Protein AF-A0A662RHK8-F1 (afdb_monomer)

Structure (mmCIF, N/CA/C/O backbone):
data_AF-A0A662RHK8-F1
#
_entry.id   AF-A0A662RHK8-F1
#
loop_
_atom_site.group_PDB
_atom_site.id
_atom_site.type_symbol
_atom_site.label_atom_id
_atom_site.label_alt_id
_atom_site.label_comp_id
_atom_site.label_asym_id
_atom_site.label_entity_id
_atom_site.label_seq_id
_atom_site.pdbx_PDB_ins_code
_atom_site.Cartn_x
_atom_site.Cartn_y
_atom_site.Cartn_z
_atom_site.occupancy
_atom_site.B_iso_or_equiv
_atom_site.auth_seq_id
_atom_site.auth_comp_id
_atom_site.auth_asym_id
_atom_site.auth_atom_id
_atom_site.pdbx_PDB_model_num
ATOM 1 N N . MET A 1 1 ? -9.545 -12.215 23.815 1.00 78.50 1 MET A N 1
ATOM 2 C CA . MET A 1 1 ? -8.424 -11.566 23.097 1.00 78.50 1 MET A CA 1
ATOM 3 C C . MET A 1 1 ? -8.719 -10.083 22.925 1.00 78.50 1 MET A C 1
ATOM 5 O O . MET A 1 1 ? -9.769 -9.765 22.372 1.00 78.50 1 MET A O 1
ATOM 9 N N . ASN A 1 2 ? -7.847 -9.211 23.443 1.00 92.06 2 ASN A N 1
ATOM 10 C CA . ASN A 1 2 ? -7.983 -7.751 23.343 1.00 92.06 2 ASN A CA 1
ATOM 11 C C . ASN A 1 2 ? -7.855 -7.288 21.871 1.00 92.06 2 ASN A C 1
ATOM 13 O O . ASN A 1 2 ? -7.220 -7.965 21.057 1.00 92.06 2 ASN A O 1
ATOM 17 N N . LYS A 1 3 ? -8.465 -6.147 21.536 1.00 91.44 3 LYS A N 1
ATOM 18 C CA . LYS A 1 3 ? -8.463 -5.506 20.215 1.00 91.44 3 LYS A CA 1
ATOM 19 C C . LYS A 1 3 ? -7.047 -5.264 19.684 1.00 91.44 3 LYS A C 1
ATOM 21 O O . LYS A 1 3 ? -6.800 -5.529 18.511 1.00 91.44 3 LYS A O 1
ATOM 26 N N . ALA A 1 4 ? -6.112 -4.882 20.555 1.00 94.31 4 ALA A N 1
ATOM 27 C CA . ALA A 1 4 ? -4.702 -4.718 20.198 1.00 94.31 4 ALA A CA 1
ATOM 28 C C . ALA A 1 4 ? -4.083 -6.023 19.663 1.00 94.31 4 ALA A C 1
ATOM 30 O O . ALA A 1 4 ? -3.523 -6.044 18.573 1.00 94.31 4 ALA A O 1
ATOM 31 N N . ILE A 1 5 ? -4.269 -7.143 20.372 1.00 95.31 5 ILE A N 1
ATOM 32 C CA . ILE A 1 5 ? -3.728 -8.452 19.966 1.00 95.31 5 ILE A CA 1
ATOM 33 C C . ILE A 1 5 ? -4.360 -8.919 18.649 1.00 95.31 5 ILE A C 1
ATOM 35 O O . ILE A 1 5 ? -3.655 -9.376 17.756 1.00 95.31 5 ILE A O 1
ATOM 39 N N . ARG A 1 6 ? -5.682 -8.759 18.492 1.00 95.69 6 ARG A N 1
ATOM 40 C CA . ARG A 1 6 ? -6.375 -9.049 17.221 1.00 95.69 6 ARG A CA 1
ATOM 41 C C . ARG A 1 6 ? -5.810 -8.234 16.062 1.00 95.69 6 ARG A C 1
ATOM 43 O O . ARG A 1 6 ? -5.672 -8.768 14.971 1.00 95.69 6 ARG A O 1
ATOM 50 N N . SER A 1 7 ? -5.475 -6.972 16.311 1.00 95.75 7 SER A N 1
ATOM 51 C CA . SER A 1 7 ? -4.925 -6.070 15.300 1.00 95.75 7 SER A CA 1
ATOM 52 C C . SER A 1 7 ? -3.503 -6.453 14.902 1.00 95.75 7 SER A C 1
ATOM 54 O O . SER A 1 7 ? -3.203 -6.504 13.715 1.00 95.75 7 SER A O 1
ATOM 56 N N . ILE A 1 8 ? -2.659 -6.822 15.870 1.00 96.00 8 ILE A N 1
ATOM 57 C CA . ILE A 1 8 ? -1.314 -7.349 15.600 1.00 96.00 8 ILE A CA 1
ATOM 58 C C . ILE A 1 8 ? -1.405 -8.636 14.774 1.00 96.00 8 ILE A C 1
ATOM 60 O O . ILE A 1 8 ? -0.742 -8.749 13.750 1.00 96.00 8 ILE A O 1
ATOM 64 N N . ILE A 1 9 ? -2.278 -9.573 15.157 1.00 96.06 9 ILE A N 1
ATOM 65 C CA . ILE A 1 9 ? -2.498 -10.811 14.393 1.00 96.06 9 ILE A CA 1
ATOM 66 C C . ILE A 1 9 ? -3.014 -10.500 12.981 1.00 96.06 9 ILE A C 1
ATOM 68 O O . ILE A 1 9 ? -2.553 -11.108 12.021 1.00 96.06 9 ILE A O 1
ATOM 72 N N . GLY A 1 10 ? -3.928 -9.535 12.835 1.00 94.75 10 GLY A N 1
ATOM 73 C CA . GLY A 1 10 ? -4.437 -9.102 11.533 1.00 94.75 10 GLY A CA 1
ATOM 74 C C . GLY A 1 10 ? -3.324 -8.609 10.607 1.00 94.75 10 GLY A C 1
ATOM 75 O O . GLY A 1 10 ? -3.240 -9.058 9.465 1.00 94.75 10 GLY A O 1
ATOM 76 N N . ILE A 1 11 ? -2.427 -7.761 11.119 1.00 95.69 11 ILE A N 1
ATOM 77 C CA . ILE A 1 11 ? -1.240 -7.287 10.391 1.00 95.69 11 ILE A CA 1
ATOM 78 C C . ILE A 1 11 ? -0.322 -8.462 10.029 1.00 95.69 11 ILE A C 1
ATOM 80 O O . ILE A 1 11 ? 0.105 -8.580 8.879 1.00 95.69 11 ILE A O 1
ATOM 84 N N . SER A 1 12 ? -0.053 -9.359 10.980 1.00 94.75 12 SER A N 1
ATOM 85 C CA . SER A 1 12 ? 0.830 -10.512 10.776 1.00 94.75 12 SER A CA 1
ATOM 86 C C . SER A 1 12 ? 0.303 -11.542 9.779 1.00 94.75 12 SER A C 1
ATOM 88 O O . SER A 1 12 ? 1.103 -12.308 9.257 1.00 94.75 12 SER A O 1
ATOM 90 N N . ILE A 1 13 ? -1.006 -11.583 9.513 1.00 93.81 13 ILE A N 1
ATOM 91 C CA . ILE A 1 13 ? -1.604 -12.513 8.544 1.00 93.81 13 ILE A CA 1
ATOM 92 C C . ILE A 1 13 ? -1.781 -11.853 7.172 1.00 93.81 13 ILE A C 1
ATOM 94 O O . ILE A 1 13 ? -1.421 -12.456 6.167 1.00 93.81 13 ILE A O 1
ATOM 98 N N . ALA A 1 14 ? -2.337 -10.639 7.107 1.00 91.12 14 ALA A N 1
ATOM 99 C CA . ALA A 1 14 ? -2.695 -10.024 5.824 1.00 91.12 14 ALA A CA 1
ATOM 100 C C . ALA A 1 14 ? -1.617 -9.119 5.224 1.00 91.12 14 ALA A C 1
ATOM 102 O O . ALA A 1 14 ? -1.566 -8.983 4.007 1.00 91.12 14 ALA A O 1
ATOM 103 N N . ILE A 1 15 ? -0.783 -8.482 6.049 1.00 92.00 15 ILE A N 1
ATOM 104 C CA . ILE A 1 15 ? 0.110 -7.410 5.589 1.00 92.00 15 ILE A CA 1
ATOM 105 C C . ILE A 1 15 ? 1.562 -7.880 5.547 1.00 92.00 15 ILE A C 1
ATOM 107 O O . ILE A 1 15 ? 2.236 -7.719 4.533 1.00 92.00 15 ILE A O 1
ATOM 111 N N . LEU A 1 16 ? 2.071 -8.464 6.634 1.00 91.44 16 LEU A N 1
ATOM 112 C CA . LEU A 1 16 ? 3.482 -8.860 6.690 1.00 91.44 16 LEU A CA 1
ATOM 113 C C . LEU A 1 16 ? 3.844 -9.975 5.701 1.00 91.44 16 LEU A C 1
ATOM 115 O O . LEU A 1 16 ? 4.834 -9.795 4.995 1.00 91.44 16 LEU A O 1
ATOM 119 N N . PRO A 1 17 ? 3.090 -11.088 5.589 1.00 90.25 17 PRO A N 1
ATOM 120 C CA . PRO A 1 17 ? 3.508 -12.207 4.753 1.00 90.25 17 PRO A CA 1
ATOM 121 C C . PRO A 1 17 ? 3.622 -11.807 3.291 1.00 90.25 17 PRO A C 1
ATOM 123 O O . PRO A 1 17 ? 4.633 -12.108 2.668 1.00 90.25 17 PRO A O 1
ATOM 126 N N . ILE A 1 18 ? 2.643 -11.060 2.767 1.00 86.56 18 ILE A N 1
ATOM 127 C CA . ILE A 1 18 ? 2.712 -10.603 1.383 1.00 86.56 18 ILE A CA 1
ATOM 128 C C . ILE A 1 18 ? 3.904 -9.685 1.167 1.00 86.56 18 ILE A C 1
ATOM 130 O O . ILE A 1 18 ? 4.698 -9.938 0.274 1.00 86.56 18 ILE A O 1
ATOM 134 N N . ASN A 1 19 ? 4.075 -8.659 1.997 1.00 88.12 19 ASN A N 1
ATOM 135 C CA . ASN A 1 19 ? 5.143 -7.687 1.801 1.00 88.12 19 ASN A CA 1
ATOM 136 C C . ASN A 1 19 ? 6.520 -8.354 1.890 1.00 88.12 19 ASN A C 1
ATOM 138 O O . ASN A 1 19 ? 7.396 -8.063 1.080 1.00 88.12 19 ASN A O 1
ATOM 142 N N . ILE A 1 20 ? 6.690 -9.308 2.811 1.00 90.12 20 ILE A N 1
ATOM 143 C CA . ILE A 1 20 ? 7.909 -10.114 2.922 1.00 90.12 20 ILE A CA 1
ATOM 144 C C . ILE A 1 20 ? 8.104 -10.981 1.676 1.00 90.12 20 ILE A C 1
ATOM 146 O O . ILE A 1 20 ? 9.204 -10.991 1.134 1.00 90.12 20 ILE A O 1
ATOM 150 N N . ILE A 1 21 ? 7.064 -11.674 1.199 1.00 87.50 21 ILE A N 1
ATOM 151 C CA . ILE A 1 21 ? 7.137 -12.507 -0.010 1.00 87.50 21 ILE A CA 1
ATOM 152 C C . ILE A 1 21 ? 7.466 -11.652 -1.234 1.00 87.50 21 ILE A C 1
ATOM 154 O O . ILE A 1 21 ? 8.325 -12.047 -2.011 1.00 87.50 21 ILE A O 1
ATOM 158 N N . MET A 1 22 ? 6.851 -10.478 -1.398 1.00 82.88 22 MET A N 1
ATOM 159 C CA . MET A 1 22 ? 7.117 -9.581 -2.527 1.00 82.88 22 MET A CA 1
ATOM 160 C C . MET A 1 22 ? 8.557 -9.063 -2.509 1.00 82.88 22 MET A C 1
ATOM 162 O O . MET A 1 22 ? 9.242 -9.106 -3.531 1.00 82.88 22 MET A O 1
ATOM 166 N N . ILE A 1 23 ? 9.042 -8.630 -1.340 1.00 86.50 23 ILE A N 1
ATOM 167 C CA . ILE A 1 23 ? 10.431 -8.188 -1.171 1.00 86.50 23 ILE A CA 1
ATOM 168 C C . ILE A 1 23 ? 11.393 -9.347 -1.445 1.00 86.50 23 ILE A C 1
ATOM 170 O O . ILE A 1 23 ? 12.352 -9.186 -2.196 1.00 86.50 23 ILE A O 1
ATOM 174 N N . TRP A 1 24 ? 11.134 -10.522 -0.870 1.00 88.81 24 TRP A N 1
ATOM 175 C CA . TRP A 1 24 ? 11.958 -11.712 -1.066 1.00 88.81 24 TRP A CA 1
ATOM 176 C C . TRP A 1 24 ? 11.994 -12.144 -2.532 1.00 88.81 24 TRP A C 1
ATOM 178 O O . TRP A 1 24 ? 13.073 -12.380 -3.073 1.00 88.81 24 TRP A O 1
ATOM 188 N N . TYR A 1 25 ? 10.835 -12.188 -3.189 1.00 84.12 25 TYR A N 1
ATOM 189 C CA . TYR A 1 25 ? 10.714 -12.540 -4.597 1.00 84.12 25 TYR A CA 1
ATOM 190 C C . TYR A 1 25 ? 11.532 -11.576 -5.461 1.00 84.12 25 TYR A C 1
ATOM 192 O O . TYR A 1 25 ? 12.376 -12.016 -6.236 1.00 84.12 25 TYR A O 1
ATOM 200 N N . ARG A 1 26 ? 11.411 -10.260 -5.235 1.00 80.00 26 ARG A N 1
ATOM 201 C CA . ARG A 1 26 ? 12.218 -9.267 -5.959 1.00 80.00 26 ARG A CA 1
ATOM 202 C C . ARG A 1 26 ? 13.720 -9.410 -5.710 1.00 80.00 26 ARG A C 1
ATOM 204 O O . ARG A 1 26 ? 14.504 -9.175 -6.621 1.00 80.00 26 ARG A O 1
ATOM 211 N N . LEU A 1 27 ? 14.128 -9.738 -4.487 1.00 85.38 27 LEU A N 1
ATOM 212 C CA . LEU A 1 27 ? 15.544 -9.864 -4.126 1.00 85.38 27 LEU A CA 1
ATOM 213 C C . LEU A 1 27 ? 16.192 -11.161 -4.627 1.00 85.38 27 LEU A C 1
ATOM 215 O O . LEU A 1 27 ? 17.417 -11.234 -4.685 1.00 85.38 27 LEU A O 1
ATOM 219 N N . THR A 1 28 ? 15.397 -12.182 -4.946 1.00 86.38 28 THR A N 1
ATOM 220 C CA . THR A 1 28 ? 15.892 -13.505 -5.364 1.00 86.38 28 THR A CA 1
ATOM 221 C C . THR A 1 28 ? 15.720 -13.779 -6.851 1.00 86.38 28 THR A C 1
ATOM 223 O O . THR A 1 28 ? 16.384 -14.670 -7.381 1.00 86.38 28 THR A O 1
ATOM 226 N N . GLN A 1 29 ? 14.868 -13.019 -7.537 1.00 79.31 29 GLN A N 1
ATOM 227 C CA . GLN A 1 29 ? 14.664 -13.159 -8.969 1.00 79.31 29 GLN A CA 1
ATOM 228 C C . GLN A 1 29 ? 15.888 -12.667 -9.754 1.00 79.31 29 GLN A C 1
ATOM 230 O O . GLN A 1 29 ? 16.405 -11.575 -9.526 1.00 79.31 29 GLN A O 1
ATOM 235 N N . THR A 1 30 ? 16.343 -13.488 -10.700 1.00 74.62 30 THR A N 1
ATOM 236 C CA . THR A 1 30 ? 17.486 -13.191 -11.580 1.00 74.62 30 THR A CA 1
ATOM 237 C C . THR A 1 30 ? 17.070 -12.690 -12.962 1.00 74.62 30 THR A C 1
ATOM 239 O O . THR A 1 30 ? 17.905 -12.178 -13.703 1.00 74.62 30 THR A O 1
ATOM 242 N N . GLU A 1 31 ? 15.795 -12.851 -13.319 1.00 79.25 31 GLU A N 1
ATOM 243 C CA . GLU A 1 31 ? 15.216 -12.442 -14.600 1.00 79.25 31 GLU A CA 1
ATOM 244 C C . GLU A 1 31 ? 14.331 -11.204 -14.436 1.00 79.25 31 GLU A C 1
ATOM 246 O O . GLU A 1 31 ? 13.729 -10.990 -13.387 1.00 79.25 31 GLU A O 1
ATOM 251 N N . ASN A 1 32 ? 14.236 -10.398 -15.491 1.00 80.38 32 ASN A N 1
ATOM 252 C CA . ASN A 1 32 ? 13.334 -9.251 -15.524 1.00 80.38 32 ASN A CA 1
ATOM 253 C C . ASN A 1 32 ? 11.887 -9.721 -15.714 1.00 80.38 32 ASN A C 1
ATOM 255 O O . ASN A 1 32 ? 11.631 -10.621 -16.515 1.00 80.38 32 ASN A O 1
ATOM 259 N N . PHE A 1 33 ? 10.938 -9.071 -15.044 1.00 82.38 33 PHE A N 1
ATOM 260 C CA . PHE A 1 33 ? 9.514 -9.318 -15.265 1.00 82.38 33 PHE A CA 1
ATOM 261 C C . PHE A 1 33 ? 9.095 -8.985 -16.698 1.00 82.38 33 PHE A C 1
ATOM 263 O O . PHE A 1 33 ? 9.383 -7.898 -17.212 1.00 82.38 33 PHE A O 1
ATOM 270 N N . SER A 1 34 ? 8.350 -9.897 -17.321 1.00 87.56 34 SER A N 1
ATOM 271 C CA . SER A 1 34 ? 7.620 -9.596 -18.547 1.00 87.56 34 SER A CA 1
ATOM 272 C C . SER A 1 34 ? 6.346 -8.800 -18.249 1.00 87.56 34 SER A C 1
ATOM 274 O O . SER A 1 34 ? 5.836 -8.769 -17.128 1.00 87.56 34 SER A O 1
ATOM 276 N N . THR A 1 35 ? 5.770 -8.208 -19.290 1.00 85.50 35 THR A N 1
ATOM 277 C CA . THR A 1 35 ? 4.466 -7.536 -19.239 1.00 85.50 35 THR A CA 1
ATOM 278 C C . THR A 1 35 ? 3.358 -8.441 -18.699 1.00 85.50 35 THR A C 1
ATOM 280 O O . THR A 1 35 ? 2.536 -8.014 -17.886 1.00 85.50 35 THR A O 1
ATOM 283 N N . THR A 1 36 ? 3.347 -9.711 -19.113 1.00 85.94 36 THR A N 1
ATOM 284 C CA . THR A 1 36 ? 2.388 -10.704 -18.616 1.00 85.94 36 THR A CA 1
ATOM 285 C C . THR A 1 36 ? 2.602 -10.966 -17.133 1.00 85.94 36 THR A C 1
ATOM 287 O O . THR A 1 36 ? 1.626 -10.994 -16.384 1.00 85.94 36 THR A O 1
ATOM 290 N N . ASP A 1 37 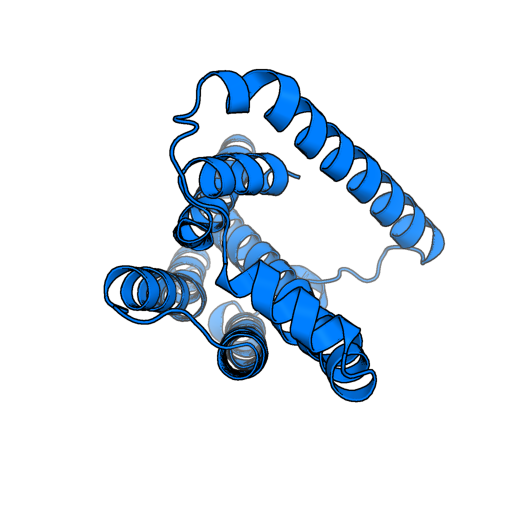? 3.857 -11.088 -16.694 1.00 85.06 37 ASP A N 1
ATOM 291 C CA . ASP A 1 37 ? 4.160 -11.290 -15.279 1.00 85.06 37 ASP A CA 1
ATOM 292 C C . ASP A 1 37 ? 3.685 -10.100 -14.457 1.00 85.06 37 ASP A C 1
ATOM 294 O O . ASP A 1 37 ? 3.023 -10.302 -13.449 1.00 85.06 37 ASP A O 1
ATOM 298 N N . MET A 1 38 ? 3.912 -8.863 -14.912 1.00 84.06 38 MET A N 1
ATOM 299 C CA . MET A 1 38 ? 3.429 -7.672 -14.209 1.00 84.06 38 MET A CA 1
ATOM 300 C C . MET A 1 38 ? 1.897 -7.638 -14.101 1.00 84.06 38 MET A C 1
ATOM 302 O O . MET A 1 38 ? 1.368 -7.299 -13.044 1.00 84.06 38 MET A O 1
ATOM 306 N N . ILE A 1 39 ? 1.168 -8.028 -15.152 1.00 86.81 39 ILE A N 1
ATOM 307 C CA . ILE A 1 39 ? -0.304 -8.100 -15.129 1.00 86.81 39 ILE A CA 1
ATOM 308 C C . ILE A 1 39 ? -0.784 -9.156 -14.139 1.00 86.81 39 ILE A C 1
ATOM 310 O O . ILE A 1 39 ? -1.609 -8.868 -13.268 1.00 86.81 39 ILE A O 1
ATOM 314 N N . VAL A 1 40 ? -0.290 -10.383 -14.297 1.00 84.62 40 VAL A N 1
ATOM 315 C CA . VAL A 1 40 ? -0.730 -11.546 -13.524 1.00 84.62 40 VAL A CA 1
ATOM 316 C C . VAL A 1 40 ? -0.350 -11.363 -12.064 1.00 84.62 40 VAL A C 1
ATOM 318 O O . VAL A 1 40 ? -1.193 -11.537 -11.191 1.00 84.62 40 VAL A O 1
ATOM 321 N N . TYR A 1 41 ? 0.882 -10.939 -11.800 1.00 82.38 41 TYR A N 1
ATOM 322 C CA . TYR A 1 41 ? 1.378 -10.697 -10.457 1.00 82.38 41 TYR A CA 1
ATOM 323 C C . TYR A 1 41 ? 0.523 -9.664 -9.722 1.00 82.38 41 TYR A C 1
ATOM 325 O O . TYR A 1 41 ? 0.036 -9.946 -8.632 1.00 82.38 41 TYR A O 1
ATOM 333 N N . LEU A 1 42 ? 0.268 -8.500 -10.326 1.00 84.81 42 LEU A N 1
ATOM 334 C CA . LEU A 1 42 ? -0.500 -7.436 -9.675 1.00 84.81 42 LEU A CA 1
ATOM 335 C C . LEU A 1 42 ? -1.975 -7.810 -9.484 1.00 84.81 42 LEU A C 1
ATOM 337 O O . LEU A 1 42 ? -2.552 -7.513 -8.441 1.00 84.81 42 LEU A O 1
ATOM 341 N N . LEU A 1 43 ? -2.598 -8.480 -10.457 1.00 84.94 43 LEU A N 1
ATOM 342 C CA . LEU A 1 43 ? -3.995 -8.904 -10.328 1.00 84.94 43 LEU A CA 1
ATOM 343 C C . LEU A 1 43 ? -4.180 -10.032 -9.320 1.00 84.94 43 LEU A C 1
ATOM 345 O O . LEU A 1 43 ? -5.116 -9.969 -8.527 1.00 84.94 43 LEU A O 1
ATOM 349 N N . ILE A 1 44 ? -3.324 -11.051 -9.364 1.00 83.00 44 ILE A N 1
ATOM 350 C CA . ILE A 1 44 ? -3.435 -12.218 -8.490 1.00 83.00 44 ILE A CA 1
ATOM 351 C C . ILE A 1 44 ? -2.969 -11.836 -7.092 1.00 83.00 44 ILE A C 1
ATOM 353 O O . ILE A 1 44 ? -3.777 -11.841 -6.174 1.00 83.00 44 ILE A O 1
ATOM 357 N N . PHE A 1 45 ? -1.717 -11.409 -6.912 1.00 80.38 45 PHE A N 1
ATOM 358 C CA . PHE A 1 45 ? -1.228 -11.100 -5.568 1.00 80.38 45 PHE A CA 1
ATOM 359 C C . PHE A 1 45 ? -1.933 -9.885 -4.967 1.00 80.38 45 PHE A C 1
ATOM 361 O O . PHE A 1 45 ? -2.383 -9.957 -3.827 1.00 80.38 45 PHE A O 1
ATOM 368 N N . GLY A 1 46 ? -2.092 -8.791 -5.717 1.00 79.50 46 GLY A N 1
ATOM 369 C CA . GLY A 1 46 ? -2.807 -7.616 -5.214 1.00 79.50 46 GLY A CA 1
ATOM 370 C C . GLY A 1 46 ? -4.296 -7.900 -4.986 1.00 79.50 46 GLY A C 1
ATOM 371 O O . GLY A 1 46 ? -4.840 -7.633 -3.913 1.00 79.50 46 GLY A O 1
ATOM 372 N N . GLY A 1 47 ? -4.967 -8.502 -5.970 1.00 83.56 47 GLY A N 1
ATOM 373 C CA . GLY A 1 47 ? -6.406 -8.760 -5.909 1.00 83.56 47 GLY A CA 1
ATOM 374 C C . GLY A 1 47 ? -6.812 -9.829 -4.893 1.00 83.56 47 GLY A C 1
ATOM 375 O O . GLY A 1 47 ? -7.792 -9.635 -4.169 1.00 83.56 47 GLY A O 1
ATOM 376 N N . GLU A 1 48 ? -6.074 -10.936 -4.779 1.00 84.88 48 GLU A N 1
ATOM 377 C CA . GLU A 1 48 ? -6.429 -12.034 -3.870 1.00 84.88 48 GLU A CA 1
ATOM 378 C C . GLU A 1 48 ? -6.393 -11.608 -2.405 1.00 84.88 48 GLU A C 1
ATOM 380 O O . GLU A 1 48 ?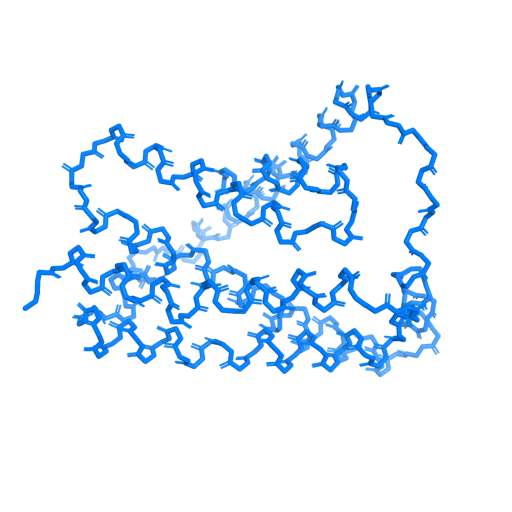 -7.199 -12.099 -1.617 1.00 84.88 48 GLU A O 1
ATOM 385 N N . ILE A 1 49 ? -5.532 -10.652 -2.041 1.00 87.56 49 ILE A N 1
ATOM 386 C CA . ILE A 1 49 ? -5.345 -10.192 -0.654 1.00 87.56 49 ILE A CA 1
ATOM 387 C C . ILE A 1 49 ? -6.487 -9.306 -0.163 1.00 87.56 49 ILE A C 1
ATOM 389 O O . ILE A 1 49 ? -6.730 -9.196 1.045 1.00 87.56 49 ILE A O 1
ATOM 393 N N . ILE A 1 50 ? -7.276 -8.751 -1.079 1.00 92.00 50 ILE A N 1
ATOM 394 C CA . ILE A 1 50 ? -8.494 -8.025 -0.728 1.00 92.00 50 ILE A CA 1
ATOM 395 C C . ILE A 1 50 ? -9.431 -8.933 0.084 1.00 92.00 50 ILE A C 1
ATOM 397 O O . ILE A 1 50 ? -9.977 -8.512 1.105 1.00 92.00 50 ILE A O 1
ATOM 401 N N . ILE A 1 51 ? -9.575 -10.202 -0.306 1.00 92.69 51 ILE A N 1
ATOM 402 C CA . ILE A 1 51 ? -10.456 -11.162 0.371 1.00 92.69 51 ILE A CA 1
ATOM 403 C C . ILE A 1 51 ? -10.040 -11.397 1.838 1.00 92.69 51 ILE A C 1
ATOM 405 O O . ILE A 1 51 ? -10.873 -11.158 2.719 1.00 92.69 51 ILE A O 1
ATOM 409 N N . PRO A 1 52 ? -8.804 -11.825 2.169 1.00 92.88 52 PRO A N 1
ATOM 410 C CA . PRO A 1 52 ? -8.384 -12.010 3.550 1.00 92.88 52 PRO A CA 1
ATOM 411 C C . PRO A 1 52 ? -8.416 -10.706 4.349 1.00 92.88 52 PRO A C 1
ATOM 413 O O . PRO A 1 52 ? -8.821 -10.759 5.507 1.00 92.88 52 PRO A O 1
ATOM 416 N N . ILE A 1 53 ? -8.105 -9.538 3.770 1.00 95.12 53 ILE A N 1
ATOM 417 C CA . ILE A 1 53 ? -8.277 -8.246 4.465 1.00 95.12 53 ILE A CA 1
ATOM 418 C C . ILE A 1 53 ? -9.736 -8.061 4.909 1.00 95.12 53 ILE A C 1
ATOM 420 O O . ILE A 1 53 ? -10.008 -7.777 6.081 1.00 95.12 53 ILE A O 1
ATOM 424 N N . LEU A 1 54 ? -10.693 -8.266 4.001 1.00 95.44 54 LEU A N 1
ATOM 425 C CA . LEU A 1 54 ? -12.118 -8.111 4.299 1.00 95.44 54 LEU A CA 1
ATOM 426 C C . LEU A 1 54 ? -12.612 -9.153 5.315 1.00 95.44 54 LEU A C 1
ATOM 428 O O . LEU A 1 54 ? -13.367 -8.811 6.235 1.00 95.44 54 LEU A O 1
ATOM 432 N N . LEU A 1 55 ? -12.169 -10.408 5.190 1.00 96.06 55 LEU A N 1
ATOM 433 C CA . LEU A 1 55 ? -12.506 -11.486 6.123 1.00 96.06 55 LEU A CA 1
ATOM 434 C C . LEU A 1 55 ? -11.928 -11.223 7.517 1.00 96.06 55 LEU A C 1
ATOM 436 O O . LEU A 1 55 ? -12.651 -11.348 8.505 1.00 96.06 55 LEU A O 1
ATOM 440 N N . LEU A 1 56 ? -10.664 -10.815 7.625 1.00 96.38 56 LEU A N 1
ATOM 441 C CA . LEU A 1 56 ? -10.032 -10.498 8.906 1.00 96.38 56 LEU A CA 1
ATOM 442 C C . LEU A 1 56 ? -10.670 -9.267 9.550 1.00 96.38 56 LEU A C 1
ATOM 444 O O . LEU A 1 56 ? -10.928 -9.281 10.754 1.00 96.38 56 LEU A O 1
ATOM 448 N N . ASN A 1 57 ? -11.013 -8.237 8.774 1.00 96.25 57 ASN A N 1
ATOM 449 C CA . ASN A 1 57 ? -11.750 -7.089 9.296 1.00 96.25 57 ASN A CA 1
ATOM 450 C C . ASN A 1 57 ? -13.088 -7.524 9.922 1.00 96.25 57 ASN A C 1
ATOM 452 O O . ASN A 1 57 ? -13.378 -7.197 11.075 1.00 96.25 57 ASN A O 1
ATOM 456 N N . LYS A 1 58 ? -13.867 -8.334 9.195 1.00 95.75 58 LYS A N 1
ATOM 457 C CA . LYS A 1 58 ? -15.185 -8.791 9.650 1.00 95.75 58 LYS A CA 1
ATOM 458 C C . LYS A 1 58 ? -15.112 -9.777 10.818 1.00 95.75 58 LYS A C 1
ATOM 460 O O . LYS A 1 58 ? -15.876 -9.646 11.770 1.00 95.75 58 LYS A O 1
ATOM 465 N N . TYR A 1 59 ? -14.236 -10.776 10.748 1.00 96.00 59 TYR A N 1
ATOM 466 C CA . TYR A 1 59 ? -14.245 -11.909 11.678 1.00 96.00 59 TYR A CA 1
ATOM 467 C C . TYR A 1 59 ? -13.212 -11.783 12.802 1.00 96.00 59 TYR A C 1
ATOM 469 O O . TYR A 1 59 ? -13.540 -12.068 13.957 1.00 96.00 59 TYR A O 1
ATOM 477 N N . LEU A 1 60 ? -11.988 -11.330 12.504 1.00 95.62 60 LEU A N 1
ATOM 478 C CA . LEU A 1 60 ? -10.932 -11.187 13.510 1.00 95.62 60 LEU A CA 1
ATOM 479 C C . LEU A 1 60 ? -11.082 -9.878 14.293 1.00 95.62 60 LEU A C 1
ATOM 481 O O . LEU A 1 60 ? -11.128 -9.910 15.525 1.00 95.62 60 LEU A O 1
ATOM 485 N N . LEU A 1 61 ? -11.190 -8.738 13.601 1.00 94.31 61 LEU A N 1
ATOM 486 C CA . LEU A 1 61 ? -11.345 -7.428 14.248 1.00 94.31 61 LEU A CA 1
ATOM 487 C C . LEU A 1 61 ? -12.769 -7.195 14.760 1.00 94.31 61 LEU A C 1
ATOM 489 O O . LEU A 1 61 ? -12.940 -6.483 15.750 1.00 94.31 61 LEU A O 1
ATOM 493 N N . LYS A 1 62 ? -13.760 -7.872 14.162 1.00 94.06 62 LYS A N 1
ATOM 494 C CA . LYS A 1 62 ? -15.198 -7.668 14.412 1.00 94.06 62 LYS A CA 1
ATOM 495 C C . LYS A 1 62 ? -15.675 -6.259 14.049 1.00 94.06 62 LYS A C 1
ATOM 497 O O . LYS A 1 62 ? -16.663 -5.783 14.603 1.00 94.06 62 LYS A O 1
ATOM 502 N N . ASP A 1 63 ? -14.976 -5.614 13.120 1.00 93.12 63 ASP A N 1
ATOM 503 C CA . ASP A 1 63 ? -15.343 -4.314 12.577 1.00 93.12 63 ASP A CA 1
ATOM 504 C C . ASP A 1 63 ? -16.182 -4.509 11.301 1.00 93.12 63 ASP A C 1
ATOM 506 O O . ASP A 1 63 ? -16.085 -5.506 10.581 1.00 93.12 63 ASP A O 1
ATOM 510 N N . THR A 1 64 ? -17.044 -3.542 11.004 1.00 92.00 64 THR A N 1
ATOM 511 C CA . THR A 1 64 ? -17.818 -3.529 9.755 1.00 92.00 64 THR A CA 1
ATOM 512 C C . THR A 1 64 ? -17.008 -2.898 8.624 1.00 92.00 64 THR A C 1
ATOM 514 O O . THR A 1 64 ? -16.037 -2.178 8.860 1.00 92.00 64 THR A O 1
ATOM 517 N N . PHE A 1 65 ? -17.431 -3.103 7.374 1.00 90.81 65 PHE A N 1
ATOM 518 C CA . PHE A 1 65 ? -16.830 -2.389 6.242 1.00 90.81 65 PHE A CA 1
ATOM 519 C C . PHE A 1 65 ? -16.919 -0.867 6.430 1.00 90.81 65 PHE A C 1
ATOM 521 O O . PHE A 1 65 ? -15.959 -0.145 6.175 1.00 90.81 65 PHE A O 1
ATOM 528 N N . LYS A 1 66 ? -18.049 -0.382 6.964 1.00 89.62 66 LYS A N 1
ATOM 529 C CA . LYS A 1 66 ? -18.276 1.053 7.145 1.00 89.62 66 LYS A CA 1
ATOM 530 C C . LYS A 1 66 ? -17.381 1.687 8.205 1.00 89.62 66 LYS A C 1
ATOM 532 O O . LYS A 1 66 ? -16.978 2.835 8.080 1.00 89.62 66 LYS A O 1
ATOM 537 N N . THR A 1 67 ? -17.064 0.946 9.260 1.00 88.19 67 THR A N 1
ATOM 538 C CA . THR A 1 67 ? -16.229 1.448 10.362 1.00 88.19 67 THR A CA 1
ATOM 539 C C . THR A 1 67 ? -14.743 1.501 10.026 1.00 88.19 67 THR A C 1
ATOM 541 O O . THR A 1 67 ? -14.002 2.200 10.719 1.00 88.19 67 THR A O 1
ATOM 544 N N . THR A 1 68 ? -14.313 0.747 9.013 1.00 90.06 68 THR A N 1
ATOM 545 C CA . THR A 1 68 ? -12.899 0.630 8.641 1.00 90.06 68 THR A CA 1
ATOM 546 C C . THR A 1 68 ? -12.593 1.337 7.330 1.00 90.06 68 THR A C 1
ATOM 548 O O . THR A 1 68 ? -11.672 2.137 7.306 1.00 90.06 68 THR A O 1
ATOM 551 N N . PHE A 1 69 ? -13.364 1.083 6.270 1.00 90.69 69 PHE A N 1
ATOM 552 C CA . PHE A 1 69 ? -12.987 1.476 4.908 1.00 90.69 69 PHE A CA 1
ATOM 553 C C . PHE A 1 69 ? -13.787 2.652 4.356 1.00 90.69 69 PHE A C 1
ATOM 555 O O . PHE A 1 69 ? -13.235 3.505 3.676 1.00 90.69 69 PHE A O 1
ATOM 562 N N . ASN A 1 70 ? -15.092 2.721 4.631 1.00 87.81 70 ASN A N 1
ATOM 563 C CA . ASN A 1 70 ? -15.912 3.829 4.143 1.00 87.81 70 ASN A CA 1
ATOM 564 C C . ASN A 1 70 ? -17.080 4.122 5.082 1.00 87.81 70 ASN A C 1
ATOM 566 O O . ASN A 1 70 ? -18.091 3.418 5.076 1.00 87.81 70 ASN A O 1
ATOM 570 N N . SER A 1 71 ? -16.974 5.214 5.839 1.00 83.69 71 SER A N 1
ATOM 571 C CA . SER A 1 71 ? -18.014 5.624 6.790 1.00 83.69 71 SER A CA 1
ATOM 572 C C . SER A 1 71 ? -19.384 5.877 6.146 1.00 83.69 71 SER A C 1
ATOM 574 O O . SER A 1 71 ? -20.400 5.802 6.841 1.00 83.69 71 SER A O 1
ATOM 576 N N . GLY A 1 72 ? -19.429 6.165 4.840 1.00 80.81 72 GLY A N 1
ATOM 577 C CA . GLY A 1 72 ? -20.646 6.471 4.089 1.00 80.81 72 GLY A CA 1
ATOM 578 C C . GLY A 1 72 ? -21.327 7.774 4.512 1.00 80.81 72 GLY A C 1
ATOM 579 O O . GLY A 1 72 ? -22.488 7.979 4.179 1.00 80.81 72 GLY A O 1
ATOM 580 N N . LYS A 1 73 ? -20.639 8.622 5.288 1.00 82.88 73 LYS A N 1
ATOM 581 C CA . LYS A 1 73 ? -21.159 9.906 5.789 1.00 82.88 73 LYS A CA 1
ATOM 582 C C . LYS A 1 73 ? -20.821 11.098 4.884 1.00 82.88 73 LYS A C 1
ATOM 584 O O . LYS A 1 73 ? -21.300 12.195 5.148 1.00 82.88 73 LYS A O 1
ATOM 589 N N . GLY A 1 74 ? -19.976 10.898 3.872 1.00 81.81 74 GLY A N 1
ATOM 590 C CA . GLY A 1 74 ? -19.584 11.926 2.905 1.00 81.81 74 GLY A CA 1
ATOM 591 C C . GLY A 1 74 ? -20.634 12.149 1.817 1.00 81.81 74 GLY A C 1
ATOM 592 O O . GLY A 1 74 ? -21.560 11.354 1.653 1.00 81.81 74 GLY A O 1
ATOM 593 N N . THR A 1 75 ? -20.483 13.236 1.061 1.00 90.81 75 THR A N 1
ATOM 594 C CA . THR A 1 75 ? -21.218 13.444 -0.192 1.00 90.81 75 THR A CA 1
ATOM 595 C C . THR A 1 75 ? -20.265 13.283 -1.369 1.00 90.81 75 THR A C 1
ATOM 597 O O . THR A 1 75 ? -19.095 13.649 -1.282 1.00 90.81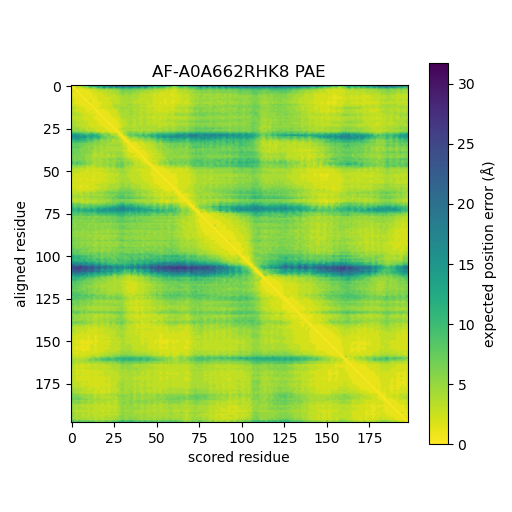 75 THR A O 1
ATOM 600 N N . TRP A 1 76 ? -20.784 12.788 -2.494 1.00 89.75 76 TRP A N 1
ATOM 601 C CA . TRP A 1 76 ? -19.978 12.471 -3.678 1.00 89.75 76 TRP A CA 1
ATOM 602 C C . TRP A 1 76 ? -19.147 13.661 -4.193 1.00 89.75 76 TRP A C 1
ATOM 604 O O . TRP A 1 76 ? -18.029 13.478 -4.660 1.00 89.75 76 TRP A O 1
ATOM 614 N N . TYR A 1 77 ? -19.666 14.889 -4.074 1.00 91.69 77 TYR A N 1
ATOM 615 C CA . TYR A 1 77 ? -18.939 16.104 -4.452 1.00 91.69 77 TYR A CA 1
ATOM 616 C C . TYR A 1 77 ? -17.699 16.332 -3.576 1.00 91.69 77 TYR A C 1
ATOM 618 O O . TYR A 1 77 ? -16.636 16.661 -4.100 1.00 91.69 77 TYR A O 1
ATOM 626 N N . TRP A 1 78 ? -17.815 16.145 -2.256 1.00 91.62 78 TRP A N 1
ATOM 627 C CA . TRP A 1 78 ? -16.675 16.296 -1.352 1.00 91.62 78 TRP A CA 1
ATOM 628 C C . TRP A 1 78 ? -15.635 15.203 -1.584 1.00 91.62 78 TRP A C 1
ATOM 630 O O . TRP A 1 78 ? -14.447 15.509 -1.568 1.00 91.62 78 TRP A O 1
ATOM 640 N N . ASP A 1 79 ? -16.064 13.974 -1.878 1.00 89.44 79 ASP A N 1
ATOM 641 C CA . ASP A 1 79 ? -15.151 12.876 -2.209 1.00 89.44 79 ASP A CA 1
ATOM 642 C C . ASP A 1 79 ? -14.339 13.194 -3.478 1.00 89.44 79 ASP A C 1
ATOM 644 O O . ASP A 1 79 ? -13.122 13.010 -3.500 1.00 89.44 79 ASP A O 1
ATOM 648 N N . ILE A 1 80 ? -14.984 13.754 -4.513 1.00 92.50 80 ILE A N 1
ATOM 649 C CA . ILE A 1 80 ? -14.296 14.209 -5.734 1.00 92.50 80 ILE A CA 1
ATOM 650 C C . ILE A 1 80 ? -13.334 15.356 -5.426 1.00 92.50 80 ILE A C 1
ATOM 652 O O . ILE A 1 80 ? -12.185 15.322 -5.867 1.00 92.50 80 ILE A O 1
ATOM 656 N N . LEU A 1 81 ? -13.778 16.371 -4.682 1.00 94.81 81 LEU A N 1
ATOM 657 C CA . LEU A 1 81 ? -12.948 17.536 -4.380 1.00 94.81 81 LEU A CA 1
ATOM 658 C C . LEU A 1 81 ? -11.713 17.149 -3.555 1.00 94.81 81 LEU A C 1
ATOM 660 O O . LEU A 1 81 ? -10.610 17.602 -3.860 1.00 94.81 81 LEU A O 1
ATOM 664 N N . ILE A 1 82 ? -11.885 16.289 -2.548 1.00 91.75 82 ILE A N 1
ATOM 665 C CA . ILE A 1 82 ? -10.784 15.749 -1.744 1.00 91.75 82 ILE A CA 1
ATOM 666 C C . ILE A 1 82 ? -9.862 14.906 -2.624 1.00 91.75 82 ILE A C 1
ATOM 668 O O . ILE A 1 82 ? -8.653 15.089 -2.555 1.00 91.75 82 ILE A O 1
ATOM 672 N N . GLY A 1 83 ? -10.401 14.053 -3.500 1.00 90.81 83 GLY A N 1
ATOM 673 C CA . GLY A 1 83 ? -9.599 13.265 -4.438 1.00 90.81 83 GLY A CA 1
ATOM 674 C C . GLY A 1 83 ? -8.734 14.133 -5.359 1.00 90.81 83 GLY A C 1
ATOM 675 O O . GLY A 1 83 ? -7.541 13.866 -5.522 1.00 90.81 83 GLY A O 1
ATOM 676 N N . ILE A 1 84 ? -9.292 15.217 -5.909 1.00 94.88 84 ILE A N 1
ATOM 677 C CA . ILE A 1 84 ? -8.539 16.192 -6.715 1.00 94.88 84 ILE A CA 1
ATOM 678 C C . ILE A 1 84 ? -7.486 16.901 -5.856 1.00 94.88 84 ILE A C 1
ATOM 680 O O . ILE A 1 84 ? -6.335 17.015 -6.273 1.00 94.88 84 ILE A O 1
ATOM 684 N N . GLY A 1 85 ? -7.851 17.344 -4.651 1.00 95.56 85 GLY A N 1
ATOM 685 C CA . GLY A 1 85 ? -6.926 17.995 -3.722 1.00 95.56 85 GLY A CA 1
ATOM 686 C C . GLY A 1 85 ? -5.740 17.101 -3.356 1.00 95.56 85 GLY A C 1
ATOM 687 O O . GLY A 1 85 ? -4.593 17.521 -3.490 1.00 95.56 85 GLY A O 1
ATOM 688 N N . LEU A 1 86 ? -6.003 15.848 -2.980 1.00 92.31 86 LEU A N 1
ATOM 689 C CA . LEU A 1 86 ? -4.982 14.837 -2.700 1.00 92.31 86 LEU A CA 1
ATOM 690 C C . LEU A 1 86 ? -4.112 14.571 -3.925 1.00 92.31 86 LEU A C 1
ATOM 692 O O . LEU A 1 86 ? -2.895 14.513 -3.799 1.00 92.31 86 LEU A O 1
ATOM 696 N N . THR A 1 87 ? -4.706 14.504 -5.118 1.00 91.88 87 THR A N 1
ATOM 697 C CA . THR A 1 87 ? -3.952 14.362 -6.370 1.00 91.88 87 THR A CA 1
ATOM 698 C C . THR A 1 87 ? -2.965 15.517 -6.544 1.00 91.88 87 THR A C 1
ATOM 700 O O . THR A 1 87 ? -1.779 15.281 -6.766 1.00 91.88 87 THR A O 1
ATOM 703 N N . VAL A 1 88 ? -3.414 16.766 -6.383 1.00 95.31 88 VAL A N 1
ATOM 704 C CA . VAL A 1 88 ? -2.546 17.953 -6.479 1.00 95.31 88 VAL A CA 1
ATOM 705 C C . VAL A 1 88 ? -1.420 17.902 -5.448 1.00 95.31 88 VAL A C 1
ATOM 707 O O . VAL A 1 88 ? -0.272 18.184 -5.792 1.00 95.31 88 VAL A O 1
ATOM 710 N N . ILE A 1 89 ? -1.720 17.510 -4.208 1.00 94.94 89 ILE A N 1
ATOM 711 C CA . ILE A 1 89 ? -0.711 17.396 -3.151 1.00 94.94 89 ILE A CA 1
ATOM 712 C C . ILE A 1 89 ? 0.299 16.288 -3.479 1.00 94.94 89 ILE A C 1
ATOM 714 O O . ILE A 1 89 ? 1.501 16.537 -3.400 1.00 94.94 89 ILE A O 1
ATOM 718 N N . CYS A 1 90 ? -0.152 15.106 -3.903 1.00 90.88 90 CYS A N 1
ATOM 719 C CA . CYS A 1 90 ? 0.720 13.997 -4.295 1.00 90.88 90 CYS A CA 1
ATOM 720 C C . CYS A 1 90 ? 1.639 14.383 -5.459 1.00 90.88 90 CYS A C 1
ATOM 722 O O . CYS A 1 90 ? 2.846 14.153 -5.388 1.00 90.88 90 CYS A O 1
ATOM 724 N N . PHE A 1 91 ? 1.112 15.044 -6.498 1.00 92.12 91 PHE A N 1
ATOM 725 C CA . PHE A 1 91 ? 1.938 15.571 -7.588 1.00 92.12 91 PHE A CA 1
ATOM 726 C C . PHE A 1 91 ? 2.916 16.645 -7.095 1.00 92.12 91 PHE A C 1
ATOM 728 O O . PHE A 1 91 ? 4.087 16.628 -7.476 1.00 92.12 91 PHE A O 1
ATOM 735 N N . GLY A 1 92 ? 2.475 17.547 -6.216 1.00 94.06 92 GLY A N 1
ATOM 736 C CA . GLY A 1 92 ? 3.336 18.548 -5.588 1.00 94.06 92 GLY A CA 1
ATOM 737 C C . GLY A 1 92 ? 4.504 17.910 -4.832 1.00 94.06 92 GLY A C 1
ATOM 738 O O . GLY A 1 92 ? 5.659 18.271 -5.065 1.00 94.06 92 GLY A O 1
ATOM 739 N N . LEU A 1 93 ? 4.225 16.908 -3.994 1.00 92.00 93 LEU A N 1
ATOM 740 C CA . LEU A 1 93 ? 5.239 16.130 -3.280 1.00 92.00 93 LEU A CA 1
ATOM 741 C C . LEU A 1 93 ? 6.176 15.384 -4.228 1.00 92.00 93 LEU A C 1
ATOM 743 O O . LEU A 1 93 ? 7.386 15.370 -3.994 1.00 92.00 93 LEU A O 1
ATOM 747 N N . PHE A 1 94 ? 5.649 14.796 -5.302 1.00 88.94 94 PHE A N 1
ATOM 748 C CA . PHE A 1 94 ? 6.454 14.119 -6.315 1.00 88.94 94 PHE A CA 1
ATOM 749 C C . PHE A 1 94 ? 7.483 15.073 -6.943 1.00 88.94 94 PHE A C 1
ATOM 751 O O . PHE A 1 94 ? 8.681 14.769 -6.974 1.00 88.94 94 PHE A O 1
ATOM 758 N N . PHE A 1 95 ? 7.051 16.260 -7.382 1.00 90.69 95 PHE A N 1
ATOM 759 C CA . PHE A 1 95 ? 7.956 17.254 -7.966 1.00 90.69 95 PHE A CA 1
ATOM 760 C C . PHE A 1 95 ? 8.935 17.833 -6.939 1.00 90.69 95 PHE A C 1
ATOM 762 O O . PHE A 1 95 ? 10.119 17.975 -7.252 1.00 90.69 95 PHE A O 1
ATOM 769 N N . LEU A 1 96 ? 8.488 18.102 -5.708 1.00 91.94 96 LEU A N 1
ATOM 770 C CA . LEU A 1 96 ? 9.354 18.576 -4.624 1.00 91.94 96 LEU A CA 1
ATOM 771 C C . LEU A 1 96 ? 10.438 17.554 -4.278 1.00 91.94 96 LEU A C 1
ATOM 773 O O . LEU A 1 96 ? 11.611 17.915 -4.195 1.00 91.94 96 LEU A O 1
ATOM 777 N N . THR A 1 97 ? 10.074 16.278 -4.139 1.00 89.12 97 THR A N 1
ATOM 778 C CA . THR A 1 97 ? 11.013 15.178 -3.860 1.00 89.12 97 THR A CA 1
ATOM 779 C C . THR A 1 97 ? 12.069 15.087 -4.957 1.00 89.12 97 THR A C 1
ATOM 781 O O . THR A 1 97 ? 13.266 14.982 -4.676 1.00 89.12 97 THR A O 1
ATOM 784 N N . ARG A 1 98 ? 11.649 15.220 -6.218 1.00 85.50 98 ARG A N 1
ATOM 785 C CA . ARG A 1 98 ? 12.557 15.208 -7.365 1.00 85.50 98 ARG A CA 1
ATOM 786 C C . ARG A 1 98 ? 13.494 16.420 -7.394 1.00 85.50 98 ARG A C 1
ATOM 788 O O . ARG A 1 98 ? 14.669 16.264 -7.712 1.00 85.50 98 ARG A O 1
ATOM 795 N N . ALA A 1 99 ? 12.995 17.608 -7.060 1.00 88.25 99 ALA A N 1
ATOM 796 C CA . ALA A 1 99 ? 13.789 18.835 -7.049 1.00 88.25 99 ALA A CA 1
ATOM 797 C C . ALA A 1 99 ? 14.777 18.901 -5.872 1.00 88.25 99 ALA A C 1
ATOM 799 O O . ALA A 1 99 ? 15.841 19.500 -5.998 1.00 88.25 99 ALA A O 1
ATOM 800 N N . THR A 1 100 ? 14.439 18.292 -4.731 1.00 90.62 100 THR A N 1
ATOM 801 C CA . THR A 1 100 ? 15.187 18.474 -3.478 1.00 90.62 100 THR A CA 1
ATOM 802 C C . THR A 1 100 ? 15.976 17.246 -3.048 1.00 90.62 100 THR A C 1
ATOM 804 O O . THR A 1 100 ? 17.151 17.390 -2.731 1.00 90.62 100 THR A O 1
ATOM 807 N N . ILE A 1 101 ? 15.374 16.055 -3.042 1.00 85.81 101 ILE A N 1
ATOM 808 C CA . ILE A 1 101 ? 15.962 14.832 -2.475 1.00 85.81 101 ILE A CA 1
ATOM 809 C C . ILE A 1 101 ? 16.733 14.059 -3.545 1.00 85.81 101 ILE A C 1
ATOM 811 O O . ILE A 1 101 ? 17.855 13.618 -3.305 1.00 85.81 101 ILE A O 1
ATOM 815 N N . TYR A 1 102 ? 16.175 13.932 -4.752 1.00 84.38 102 TYR A N 1
ATOM 816 C CA . TYR A 1 102 ? 16.768 13.086 -5.798 1.00 84.38 102 TYR A CA 1
ATOM 817 C C . TYR A 1 102 ? 18.139 13.574 -6.280 1.00 84.38 102 TYR A C 1
ATOM 819 O O . TYR A 1 102 ? 18.927 12.778 -6.784 1.00 84.38 102 TYR A O 1
ATOM 827 N N . GLN A 1 103 ? 18.466 14.857 -6.106 1.00 83.12 103 GLN A N 1
ATOM 828 C CA . GLN A 1 103 ? 19.804 15.372 -6.420 1.00 83.12 103 GLN A CA 1
ATOM 829 C C . GLN A 1 103 ? 20.911 14.762 -5.541 1.00 83.12 103 GLN A C 1
ATOM 831 O O . GLN A 1 103 ? 22.059 14.721 -5.972 1.00 83.12 103 GLN A O 1
ATOM 836 N N . TRP A 1 104 ? 20.564 14.264 -4.349 1.00 84.44 104 TRP A N 1
ATOM 837 C CA . TRP A 1 104 ? 21.489 13.637 -3.397 1.00 84.44 104 TRP A CA 1
ATOM 838 C C . TRP A 1 104 ? 21.555 12.115 -3.552 1.00 84.44 104 TRP A C 1
ATOM 840 O O . TRP A 1 104 ? 22.336 11.454 -2.870 1.00 84.44 104 TRP A O 1
ATOM 850 N N . MET A 1 105 ? 20.723 11.539 -4.421 1.00 79.81 105 MET A N 1
ATOM 851 C CA . MET A 1 105 ? 20.665 10.098 -4.627 1.00 79.81 105 MET A CA 1
ATOM 852 C C . MET A 1 105 ? 21.652 9.652 -5.712 1.00 79.81 105 MET A C 1
ATOM 854 O O . MET A 1 105 ? 21.879 10.383 -6.681 1.00 79.81 105 MET A O 1
ATOM 858 N N . PRO A 1 106 ? 22.209 8.431 -5.606 1.00 74.50 106 PRO A N 1
ATOM 859 C CA . PRO A 1 106 ? 23.056 7.872 -6.652 1.00 74.50 106 PRO A CA 1
ATOM 860 C C . PRO A 1 106 ? 22.299 7.815 -7.988 1.00 74.50 106 PRO A C 1
ATOM 862 O O . PRO A 1 106 ? 21.314 7.094 -8.118 1.00 74.50 106 PRO A O 1
ATOM 865 N N . ARG A 1 107 ? 22.772 8.551 -9.003 1.00 65.06 107 ARG A N 1
ATOM 866 C CA . ARG A 1 107 ? 22.167 8.586 -10.353 1.00 65.06 107 ARG A CA 1
ATOM 867 C C . ARG A 1 107 ? 22.458 7.345 -11.202 1.00 65.06 107 ARG A C 1
ATOM 869 O O . ARG A 1 107 ? 22.026 7.274 -12.345 1.00 65.06 107 ARG A O 1
ATOM 876 N N . ASN A 1 108 ? 23.177 6.372 -10.654 1.00 58.31 108 ASN A N 1
ATOM 877 C CA . ASN A 1 108 ? 23.717 5.241 -11.408 1.00 58.31 108 ASN A CA 1
ATOM 878 C C . ASN A 1 108 ? 22.740 4.060 -11.501 1.00 58.31 108 ASN A C 1
ATOM 880 O O . ASN A 1 108 ? 23.162 2.941 -11.780 1.00 58.31 108 ASN A O 1
ATOM 884 N N . GLN A 1 109 ? 21.451 4.275 -11.228 1.00 62.91 109 GLN A N 1
ATOM 885 C CA . GLN A 1 109 ? 20.453 3.221 -11.368 1.00 62.91 109 GLN A CA 1
ATOM 886 C C . GLN A 1 109 ? 19.981 3.179 -12.824 1.00 62.91 109 GLN A C 1
ATOM 888 O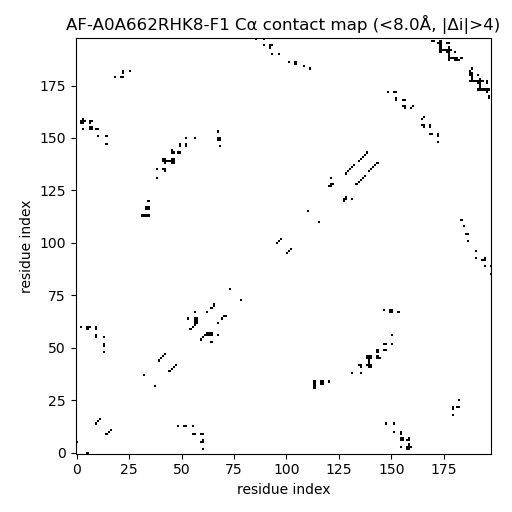 O . GLN A 1 109 ? 19.501 4.201 -13.327 1.00 62.91 109 GLN A O 1
ATOM 893 N N . PRO A 1 110 ? 20.136 2.039 -13.520 1.00 62.25 110 PRO A N 1
ATOM 894 C CA . PRO A 1 110 ? 19.593 1.897 -14.858 1.00 62.25 110 PRO A CA 1
ATOM 895 C C . PRO A 1 110 ? 18.069 2.106 -14.816 1.00 62.25 110 PRO A C 1
ATOM 897 O O . PRO A 1 110 ? 17.436 1.818 -13.794 1.00 62.25 110 PRO A O 1
ATOM 900 N N . PRO A 1 111 ? 17.467 2.622 -15.901 1.00 66.00 111 PRO A N 1
ATOM 901 C CA . PRO A 1 111 ? 16.019 2.764 -15.990 1.00 66.00 111 PRO A CA 1
ATOM 902 C C . PRO A 1 111 ? 15.328 1.431 -15.694 1.00 66.00 111 PRO A C 1
ATOM 904 O O . PRO A 1 111 ? 15.859 0.379 -16.046 1.00 66.00 111 PRO A O 1
ATOM 907 N N . ASN A 1 112 ? 14.134 1.471 -15.095 1.00 75.75 112 ASN A N 1
ATOM 908 C CA . ASN A 1 112 ? 13.324 0.269 -14.919 1.00 75.75 112 ASN A CA 1
ATOM 909 C C . ASN A 1 112 ? 12.843 -0.224 -16.296 1.00 75.75 112 ASN A C 1
ATOM 911 O O . ASN A 1 112 ? 11.810 0.215 -16.808 1.00 75.75 112 ASN A O 1
ATOM 915 N N . THR A 1 113 ? 13.638 -1.099 -16.910 1.00 82.69 113 THR A N 1
ATOM 916 C CA . THR A 1 113 ? 13.399 -1.648 -18.246 1.00 82.69 113 THR A CA 1
ATOM 917 C C . THR A 1 113 ? 12.127 -2.486 -18.296 1.00 82.69 113 THR A C 1
ATOM 919 O O . THR A 1 113 ? 11.456 -2.468 -19.318 1.00 82.69 113 THR A O 1
ATOM 922 N N . GLU A 1 114 ? 11.739 -3.138 -17.197 1.00 82.56 114 GLU A N 1
ATOM 923 C CA . GLU A 1 114 ? 10.489 -3.907 -17.083 1.00 82.56 114 GLU A CA 1
ATOM 924 C C . GLU A 1 114 ? 9.274 -3.001 -17.304 1.00 82.56 114 GLU A C 1
ATOM 926 O O . GLU A 1 114 ? 8.404 -3.286 -18.129 1.00 82.56 114 GLU A O 1
ATOM 931 N N . PHE A 1 115 ? 9.256 -1.849 -16.626 1.00 81.75 115 PHE A N 1
ATOM 932 C CA . PHE A 1 115 ? 8.184 -0.872 -16.781 1.00 81.75 115 PHE A CA 1
ATOM 933 C C . PHE A 1 115 ? 8.185 -0.249 -18.179 1.00 81.75 11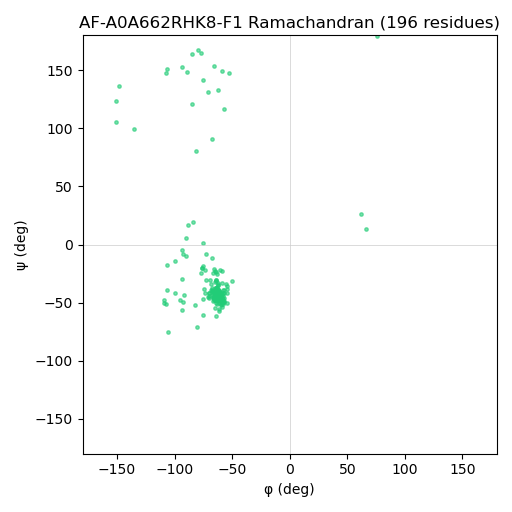5 PHE A C 1
ATOM 935 O O . PHE A 1 115 ? 7.127 -0.100 -18.784 1.00 81.75 115 PHE A O 1
ATOM 942 N N . ILE A 1 116 ? 9.361 0.093 -18.718 1.00 86.25 116 ILE A N 1
ATOM 943 C CA . ILE A 1 116 ? 9.473 0.654 -20.073 1.00 86.25 116 ILE A CA 1
ATOM 944 C C . ILE A 1 116 ? 8.946 -0.340 -21.112 1.00 86.25 116 ILE A C 1
ATOM 946 O O . ILE A 1 116 ? 8.124 0.042 -21.941 1.00 86.25 116 ILE A O 1
ATOM 950 N N . ASN A 1 117 ? 9.364 -1.605 -21.041 1.00 89.44 117 ASN A N 1
ATOM 951 C CA . ASN A 1 117 ? 8.914 -2.656 -21.953 1.00 89.44 117 ASN A CA 1
ATOM 952 C C . ASN A 1 117 ? 7.401 -2.860 -21.849 1.00 89.44 117 ASN A C 1
ATOM 954 O O . ASN A 1 117 ? 6.717 -2.891 -22.866 1.00 89.44 117 ASN A O 1
ATOM 958 N N . THR A 1 118 ? 6.867 -2.866 -20.626 1.00 87.81 118 THR A N 1
ATOM 959 C CA . THR A 1 118 ? 5.420 -2.909 -20.388 1.00 87.81 118 THR A CA 1
ATOM 960 C C . THR A 1 118 ? 4.708 -1.738 -21.061 1.00 87.81 118 THR A C 1
ATOM 962 O O . THR A 1 118 ? 3.711 -1.938 -21.748 1.00 87.81 118 THR A O 1
ATOM 965 N N . MET A 1 119 ? 5.216 -0.508 -20.928 1.00 90.25 119 MET A N 1
ATOM 966 C CA . MET A 1 119 ? 4.609 0.656 -21.587 1.00 90.25 119 MET A CA 1
ATOM 967 C C . MET A 1 119 ? 4.663 0.554 -23.117 1.00 90.25 119 MET A C 1
ATOM 969 O O . MET A 1 119 ? 3.702 0.939 -23.784 1.00 90.25 119 MET A O 1
ATOM 973 N N . VAL A 1 120 ? 5.752 0.017 -23.674 1.00 92.62 120 VAL A N 1
ATOM 974 C CA . VAL A 1 120 ? 5.880 -0.236 -25.117 1.00 92.62 120 VAL A CA 1
ATOM 975 C C . VAL A 1 120 ? 4.863 -1.282 -25.578 1.00 92.62 120 VAL A C 1
ATOM 977 O O . VAL A 1 120 ? 4.171 -1.059 -26.572 1.00 92.62 120 VAL A O 1
ATOM 980 N N . ASP A 1 121 ? 4.705 -2.385 -24.851 1.00 92.75 121 ASP A N 1
ATOM 981 C CA . ASP A 1 121 ? 3.738 -3.436 -25.186 1.00 92.75 121 ASP A CA 1
ATOM 982 C C . ASP A 1 121 ? 2.293 -2.923 -25.120 1.00 92.75 121 ASP A C 1
ATOM 984 O O . ASP A 1 121 ? 1.489 -3.198 -26.014 1.00 92.75 121 ASP A O 1
ATOM 988 N N . LEU A 1 122 ? 1.966 -2.119 -24.102 1.00 92.75 122 LEU A N 1
ATOM 989 C CA . LEU A 1 122 ? 0.651 -1.485 -23.964 1.00 92.75 122 LEU A CA 1
ATOM 990 C C . LEU A 1 122 ? 0.358 -0.515 -25.109 1.00 92.75 122 LEU A C 1
ATOM 992 O O . LEU A 1 122 ? -0.760 -0.501 -25.624 1.00 92.75 122 LEU A O 1
ATOM 996 N N . ALA A 1 123 ? 1.351 0.271 -25.530 1.00 92.75 123 ALA A N 1
ATOM 997 C CA . ALA A 1 123 ? 1.202 1.205 -26.643 1.00 92.75 123 ALA A CA 1
ATOM 998 C C . ALA A 1 123 ? 0.936 0.487 -27.976 1.00 92.75 123 ALA A C 1
ATOM 1000 O O . ALA A 1 123 ? 0.220 1.013 -28.828 1.00 92.75 123 ALA A O 1
ATOM 1001 N N . ASN A 1 124 ? 1.475 -0.723 -28.143 1.00 95.62 124 ASN A N 1
ATOM 1002 C CA . ASN A 1 124 ? 1.312 -1.524 -29.355 1.00 95.62 124 ASN A CA 1
ATOM 1003 C C . ASN A 1 124 ? 0.082 -2.451 -29.324 1.00 95.62 124 ASN A C 1
ATOM 1005 O O . ASN A 1 124 ? -0.270 -3.023 -30.357 1.00 95.62 124 ASN A O 1
ATOM 1009 N N . ASN A 1 125 ? -0.591 -2.609 -28.178 1.00 94.69 125 ASN A N 1
ATOM 1010 C CA . ASN A 1 125 ? -1.734 -3.510 -28.031 1.00 94.69 125 ASN A CA 1
ATOM 1011 C C . ASN A 1 125 ? -2.900 -2.857 -27.253 1.00 94.69 125 ASN A C 1
ATOM 1013 O O . ASN A 1 125 ? -2.924 -2.879 -26.018 1.00 94.69 125 ASN A O 1
ATOM 1017 N N . PRO A 1 126 ? -3.934 -2.349 -27.954 1.00 92.50 126 PRO A N 1
ATOM 1018 C CA . PRO A 1 126 ? -5.091 -1.708 -27.324 1.00 92.50 126 PRO A CA 1
ATOM 1019 C C . PRO A 1 126 ? -5.861 -2.601 -26.341 1.00 92.50 126 PRO A C 1
ATOM 1021 O O . PRO A 1 126 ? -6.393 -2.104 -25.348 1.00 92.50 126 PRO A O 1
ATOM 1024 N N . LEU A 1 127 ? -5.923 -3.916 -26.584 1.00 93.56 127 LEU A N 1
ATOM 1025 C CA . LEU A 1 127 ? -6.596 -4.847 -25.674 1.00 93.56 127 LEU A CA 1
ATOM 1026 C C . LEU A 1 127 ? -5.832 -4.954 -24.353 1.00 93.56 127 LEU A C 1
ATOM 1028 O O . LEU A 1 127 ? -6.431 -4.899 -23.278 1.00 93.56 127 LEU A O 1
ATOM 1032 N N . LEU A 1 128 ? -4.506 -5.048 -24.436 1.00 91.56 128 LEU A N 1
ATOM 1033 C CA . LEU A 1 128 ? -3.634 -5.066 -23.269 1.00 91.56 128 LEU A CA 1
ATOM 1034 C C . LEU A 1 128 ? -3.762 -3.764 -22.465 1.00 91.56 128 LEU A C 1
ATOM 1036 O O . LEU A 1 128 ? -3.851 -3.804 -21.240 1.00 91.56 128 LEU A O 1
ATOM 1040 N N . MET A 1 129 ? -3.872 -2.621 -23.148 1.00 91.50 129 MET A N 1
ATOM 1041 C CA . MET A 1 129 ? -4.119 -1.320 -22.521 1.00 91.50 129 MET A CA 1
ATOM 1042 C C . MET A 1 129 ? -5.435 -1.293 -21.728 1.00 91.50 129 MET A C 1
ATOM 1044 O O . MET A 1 129 ? -5.456 -0.820 -20.590 1.00 91.50 129 MET A O 1
ATOM 1048 N N . ILE A 1 130 ? -6.522 -1.837 -22.287 1.00 92.19 130 ILE A N 1
ATOM 1049 C CA . ILE A 1 130 ? -7.816 -1.942 -21.590 1.00 92.19 130 ILE A CA 1
ATOM 1050 C C . ILE A 1 130 ? -7.700 -2.843 -20.356 1.00 92.19 130 ILE A C 1
ATOM 1052 O O . ILE A 1 130 ? -8.230 -2.505 -19.297 1.00 92.19 130 ILE A O 1
ATOM 1056 N N . ILE A 1 131 ? -7.000 -3.974 -20.465 1.00 91.25 131 ILE A N 1
ATOM 1057 C CA . ILE A 1 131 ? -6.782 -4.883 -19.332 1.00 91.25 131 ILE A CA 1
ATOM 1058 C C . ILE A 1 131 ? -5.977 -4.179 -18.233 1.00 91.25 131 ILE A C 1
ATOM 1060 O O . ILE A 1 131 ? -6.374 -4.220 -17.065 1.00 91.25 131 ILE A O 1
ATOM 1064 N N . TRP A 1 132 ? -4.905 -3.480 -18.610 1.00 91.12 132 TRP A N 1
ATOM 1065 C CA . TRP A 1 132 ? -4.020 -2.776 -17.689 1.00 91.12 132 TRP A CA 1
ATOM 1066 C C . TRP A 1 132 ? -4.727 -1.634 -16.955 1.00 91.12 132 TRP A C 1
ATOM 1068 O O . TRP A 1 132 ? -4.873 -1.673 -15.735 1.00 91.12 132 TRP A O 1
ATOM 1078 N N . PHE A 1 133 ? -5.232 -0.629 -17.675 1.00 88.94 133 PHE A N 1
ATOM 1079 C CA . PHE A 1 133 ? -5.884 0.533 -17.054 1.00 88.94 133 PHE A CA 1
ATOM 1080 C C . PHE A 1 133 ? -7.273 0.217 -16.485 1.00 88.94 133 PHE A C 1
ATOM 1082 O O . PHE A 1 133 ? -7.769 0.935 -15.612 1.00 88.94 133 PHE A O 1
ATOM 1089 N N . GLY A 1 134 ? -7.916 -0.841 -16.979 1.00 89.12 134 GLY A N 1
ATOM 1090 C CA . GLY A 1 134 ? -9.212 -1.304 -16.505 1.00 89.12 134 GLY A CA 1
ATOM 1091 C C . GLY A 1 134 ? -9.094 -2.139 -15.238 1.00 89.12 134 GLY A C 1
ATOM 1092 O O . GLY A 1 134 ? -9.509 -1.697 -14.173 1.00 89.12 134 GLY A O 1
ATOM 1093 N N . HIS A 1 135 ? -8.561 -3.354 -15.344 1.00 87.88 135 HIS A N 1
ATOM 1094 C CA . HIS A 1 135 ? -8.620 -4.332 -14.256 1.00 87.88 135 HIS A CA 1
ATOM 1095 C C . HIS A 1 135 ? -7.384 -4.273 -13.365 1.00 87.88 135 HIS A C 1
ATOM 1097 O O . HIS A 1 135 ? -7.525 -4.176 -12.146 1.00 87.88 135 HIS A O 1
ATOM 1103 N N . VAL A 1 136 ? -6.187 -4.288 -13.959 1.00 90.19 136 VAL A N 1
ATOM 1104 C CA . VAL A 1 136 ? -4.924 -4.347 -13.203 1.00 90.19 136 VAL A CA 1
ATOM 1105 C C . VAL A 1 136 ? -4.787 -3.118 -12.314 1.00 90.19 136 VAL A C 1
ATOM 1107 O O . VAL A 1 136 ? -4.681 -3.241 -11.098 1.00 90.19 136 VAL A O 1
ATOM 1110 N N . LEU A 1 137 ? -4.874 -1.926 -12.903 1.00 88.31 137 LEU A N 1
ATOM 1111 C CA . LEU A 1 137 ? -4.667 -0.676 -12.183 1.00 88.31 137 LEU A CA 1
ATOM 1112 C C . LEU A 1 137 ? -5.753 -0.427 -11.139 1.00 88.31 137 LEU A C 1
ATOM 1114 O O . LEU A 1 137 ? -5.446 0.020 -10.038 1.00 88.31 137 LEU A O 1
ATOM 1118 N N . ARG A 1 138 ? -7.020 -0.718 -11.451 1.00 88.56 138 ARG A N 1
ATOM 1119 C CA . ARG A 1 138 ? -8.117 -0.438 -10.514 1.00 88.56 138 ARG A CA 1
ATOM 1120 C C . ARG A 1 138 ? -8.167 -1.435 -9.366 1.00 88.56 138 ARG A C 1
ATOM 1122 O O . ARG A 1 138 ? -8.326 -1.011 -8.229 1.00 88.56 138 ARG A O 1
ATOM 1129 N N . ILE A 1 139 ? -8.066 -2.732 -9.654 1.00 86.50 139 ILE A N 1
ATOM 1130 C CA . ILE A 1 139 ? -8.259 -3.790 -8.654 1.00 86.50 139 ILE A CA 1
ATOM 1131 C C . ILE A 1 139 ? -6.921 -4.194 -8.042 1.00 86.50 139 ILE A C 1
ATOM 1133 O O . ILE A 1 139 ? -6.765 -4.118 -6.826 1.00 86.50 139 ILE A O 1
ATOM 1137 N N . GLY A 1 140 ? -5.971 -4.604 -8.885 1.00 84.38 140 GLY A N 1
ATOM 1138 C CA . GLY A 1 140 ? -4.687 -5.158 -8.450 1.00 84.38 140 GLY A CA 1
ATOM 1139 C C . GLY A 1 140 ? -3.757 -4.136 -7.800 1.00 84.38 140 GLY A C 1
ATOM 1140 O O . GLY A 1 140 ? -2.993 -4.496 -6.914 1.00 84.38 140 GLY A O 1
ATOM 1141 N N . ILE A 1 141 ? -3.848 -2.864 -8.204 1.00 87.19 141 ILE A N 1
ATOM 1142 C CA . ILE A 1 141 ? -3.012 -1.784 -7.661 1.00 87.19 141 ILE A CA 1
ATOM 1143 C C . ILE A 1 141 ? -3.834 -0.890 -6.728 1.00 87.19 141 ILE A C 1
ATOM 1145 O O . ILE A 1 141 ? -3.727 -1.004 -5.514 1.00 87.19 141 ILE A O 1
ATOM 1149 N N . ALA A 1 142 ? -4.697 -0.026 -7.272 1.00 88.88 142 ALA A N 1
ATOM 1150 C CA . ALA A 1 142 ? -5.293 1.073 -6.512 1.00 88.88 142 ALA A CA 1
ATOM 1151 C C . ALA A 1 142 ? -6.193 0.602 -5.359 1.00 88.88 142 ALA A C 1
ATOM 1153 O O . ALA A 1 142 ? -6.034 1.045 -4.223 1.00 88.88 142 ALA A O 1
ATOM 1154 N N . LEU A 1 143 ? -7.137 -0.305 -5.633 1.00 90.50 143 LEU A N 1
ATOM 1155 C CA . LEU A 1 143 ? -8.045 -0.814 -4.606 1.00 90.50 143 LEU A CA 1
ATOM 1156 C C . LEU A 1 143 ? -7.294 -1.625 -3.546 1.00 90.50 143 LEU A C 1
ATOM 1158 O O . LEU A 1 143 ? -7.542 -1.447 -2.354 1.00 90.50 143 LEU A O 1
ATOM 1162 N N . PHE A 1 144 ? -6.396 -2.512 -3.975 1.00 91.06 144 PHE A N 1
ATOM 1163 C CA . PHE A 1 144 ? -5.573 -3.311 -3.074 1.00 91.06 144 PHE A CA 1
ATOM 1164 C C . PHE A 1 144 ? -4.719 -2.435 -2.152 1.00 91.06 144 PHE A C 1
ATOM 1166 O O . PHE A 1 144 ? -4.793 -2.593 -0.931 1.00 91.06 144 PHE A O 1
ATOM 1173 N N . GLU A 1 145 ? -3.940 -1.507 -2.712 1.00 89.94 145 GLU A N 1
ATOM 1174 C CA . GLU A 1 145 ? -3.031 -0.662 -1.940 1.00 89.94 145 GLU A CA 1
ATOM 1175 C C . GLU A 1 145 ? -3.788 0.175 -0.910 1.00 89.94 145 GLU A C 1
ATOM 1177 O O . GLU A 1 145 ? -3.374 0.239 0.251 1.00 89.94 145 GLU A O 1
ATOM 1182 N N . GLU A 1 146 ? -4.933 0.748 -1.288 1.00 91.69 146 GLU A N 1
ATOM 1183 C CA . GLU A 1 146 ? -5.702 1.601 -0.385 1.00 91.69 146 GLU A CA 1
ATOM 1184 C C . GLU A 1 146 ? -6.441 0.800 0.698 1.00 91.69 146 GLU A C 1
ATOM 1186 O O . GLU A 1 146 ? -6.465 1.198 1.869 1.00 91.69 146 GLU A O 1
ATOM 1191 N N . LEU A 1 147 ? -6.985 -0.378 0.363 1.00 94.00 147 LEU A N 1
ATOM 1192 C CA . LEU A 1 147 ? -7.570 -1.277 1.364 1.00 94.00 147 LEU A CA 1
ATOM 1193 C C . LEU A 1 147 ? -6.510 -1.795 2.339 1.00 94.00 147 LEU A C 1
ATOM 1195 O O . LEU A 1 147 ? -6.757 -1.828 3.546 1.00 94.00 147 LEU A O 1
ATOM 1199 N N . SER A 1 148 ? -5.336 -2.171 1.834 1.00 93.81 148 SER A N 1
ATOM 1200 C CA . SER A 1 148 ? -4.195 -2.616 2.635 1.00 93.81 148 SER A CA 1
ATOM 1201 C C . SER A 1 148 ? -3.724 -1.514 3.586 1.00 93.81 148 SER A C 1
ATOM 1203 O O . SER A 1 148 ? -3.625 -1.745 4.796 1.00 93.81 148 SER A O 1
ATOM 1205 N N . ARG A 1 149 ? -3.551 -0.286 3.078 1.00 93.31 149 ARG A N 1
ATOM 1206 C CA . ARG A 1 149 ? -3.186 0.904 3.863 1.00 93.31 149 ARG A CA 1
ATOM 1207 C C . ARG A 1 149 ? -4.213 1.204 4.947 1.00 93.31 149 ARG A C 1
ATOM 1209 O O . ARG A 1 149 ? -3.857 1.317 6.121 1.00 93.31 149 ARG A O 1
ATOM 1216 N N . THR A 1 150 ? -5.488 1.280 4.577 1.00 94.62 150 THR A N 1
ATOM 1217 C CA . THR A 1 150 ? -6.572 1.589 5.515 1.00 94.62 150 THR A CA 1
ATOM 1218 C C . THR A 1 150 ? -6.699 0.514 6.596 1.00 94.62 150 THR A C 1
ATOM 1220 O O . THR A 1 150 ? -6.831 0.828 7.782 1.00 94.62 150 THR A O 1
ATOM 1223 N N . PHE A 1 151 ? -6.606 -0.765 6.219 1.00 96.06 151 PHE A N 1
ATOM 1224 C CA . PHE A 1 151 ? -6.629 -1.878 7.167 1.00 96.06 151 PHE A CA 1
ATOM 1225 C C . PHE A 1 151 ? -5.433 -1.841 8.126 1.00 96.06 151 PHE A C 1
ATOM 1227 O O . PHE A 1 151 ? -5.616 -1.994 9.338 1.00 96.06 151 PHE A O 1
ATOM 1234 N N . LEU A 1 152 ? -4.225 -1.599 7.608 1.00 96.44 152 LEU A N 1
ATOM 1235 C CA . LEU A 1 152 ? -3.006 -1.465 8.403 1.00 96.44 152 LEU A CA 1
ATOM 1236 C C . LEU A 1 152 ? -3.124 -0.316 9.409 1.00 96.44 152 LEU A C 1
ATOM 1238 O O . LEU A 1 152 ? -2.924 -0.537 10.604 1.00 96.44 152 LEU A O 1
ATOM 1242 N N . LEU A 1 153 ? -3.508 0.882 8.957 1.00 95.75 153 LEU A N 1
ATOM 1243 C CA . LEU A 1 153 ? -3.693 2.048 9.827 1.00 95.75 153 LEU A CA 1
ATOM 1244 C C . LEU A 1 153 ? -4.751 1.788 10.896 1.00 95.75 153 LEU A C 1
ATOM 1246 O O . LEU A 1 153 ? -4.518 2.065 12.072 1.00 95.75 153 LEU A O 1
ATOM 1250 N N . LYS A 1 154 ? -5.881 1.173 10.525 1.00 95.25 154 LYS A N 1
ATOM 1251 C CA . LYS A 1 154 ? -6.920 0.794 11.486 1.00 95.25 154 LYS A CA 1
ATOM 1252 C C . LYS A 1 154 ? -6.383 -0.156 12.552 1.00 95.25 154 LYS A C 1
ATOM 1254 O O . LYS A 1 154 ? -6.654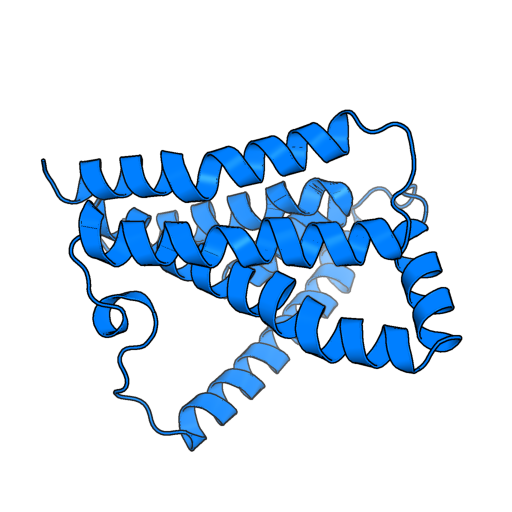 0.040 13.739 1.00 95.25 154 LYS A O 1
ATOM 1259 N N . CYS A 1 155 ? -5.631 -1.176 12.144 1.00 96.06 155 CYS A N 1
ATOM 1260 C CA . CYS A 1 155 ? -5.021 -2.124 13.067 1.00 96.06 155 CYS A CA 1
ATOM 1261 C C . CYS A 1 155 ? -4.020 -1.432 13.997 1.00 96.06 155 CYS A C 1
ATOM 1263 O O . CYS A 1 155 ? -4.065 -1.653 15.206 1.00 96.06 155 CYS A O 1
ATOM 1265 N N . LEU A 1 156 ? -3.161 -0.562 13.463 1.00 96.44 156 LEU A N 1
ATOM 1266 C CA . LEU A 1 156 ? -2.195 0.187 14.261 1.00 96.44 156 LEU A CA 1
ATOM 1267 C C . LEU A 1 156 ? -2.898 1.114 15.258 1.00 96.44 156 LEU A C 1
ATOM 1269 O O . LEU A 1 156 ? -2.588 1.068 16.445 1.00 96.44 156 LEU A O 1
ATOM 1273 N N . TRP A 1 157 ? -3.898 1.890 14.840 1.00 95.56 157 TRP A N 1
ATOM 1274 C CA . TRP A 1 157 ? -4.661 2.766 15.739 1.00 95.56 157 TRP A CA 1
ATOM 1275 C C . TRP A 1 157 ? -5.411 2.002 16.834 1.00 95.56 157 TRP A C 1
ATOM 1277 O O . TRP A 1 157 ? -5.492 2.473 17.965 1.00 95.56 157 TRP A O 1
ATOM 1287 N N . ASN A 1 158 ? -5.883 0.786 16.549 1.00 94.81 158 ASN A N 1
ATOM 1288 C CA . ASN A 1 158 ? -6.521 -0.082 17.540 1.00 94.81 158 ASN A CA 1
ATOM 1289 C C . ASN A 1 158 ? -5.562 -0.600 18.639 1.00 94.81 158 ASN A C 1
ATOM 1291 O O . ASN A 1 158 ? -6.038 -1.184 19.616 1.00 94.81 158 ASN A O 1
ATOM 1295 N N . ILE A 1 159 ? -4.238 -0.437 18.494 1.00 94.88 159 ILE A N 1
ATOM 1296 C CA . ILE A 1 159 ? -3.255 -0.842 19.516 1.00 94.88 159 ILE A CA 1
ATOM 1297 C C . ILE A 1 159 ? -3.288 0.112 20.711 1.00 94.88 159 ILE A C 1
ATOM 1299 O O . ILE A 1 159 ? -3.225 -0.342 21.855 1.00 94.88 159 ILE A O 1
ATOM 1303 N N . LYS A 1 160 ? -3.385 1.421 20.459 1.00 93.56 160 LYS A N 1
ATOM 1304 C CA . LYS A 1 160 ? -3.356 2.448 21.503 1.00 93.56 160 LYS A CA 1
ATOM 1305 C C . LYS A 1 160 ? -4.162 3.673 21.078 1.00 93.56 160 LYS A C 1
ATOM 1307 O O . LYS A 1 160 ? -3.856 4.305 20.075 1.00 93.56 160 LYS A O 1
ATOM 1312 N N . GLU A 1 161 ? -5.141 4.061 21.890 1.00 89.25 161 GLU A N 1
ATOM 1313 C CA . GLU A 1 161 ? -5.930 5.280 21.675 1.00 89.25 161 GLU A CA 1
ATOM 1314 C C . GLU A 1 161 ? -5.162 6.503 22.194 1.00 89.25 161 GLU A C 1
ATOM 1316 O O . GLU A 1 161 ? -5.341 6.963 23.321 1.00 89.25 161 GLU A O 1
ATOM 1321 N N . ASN A 1 162 ? -4.223 6.997 21.390 1.00 94.00 162 ASN A N 1
ATOM 1322 C CA . ASN A 1 162 ? -3.392 8.146 21.731 1.00 94.00 162 ASN A CA 1
ATOM 1323 C C . ASN A 1 162 ? -3.034 8.923 20.452 1.00 94.00 162 ASN A C 1
ATOM 1325 O O . ASN A 1 162 ? -2.690 8.325 19.436 1.00 94.00 162 ASN A O 1
ATOM 1329 N N . LYS A 1 163 ? -3.108 10.259 20.504 1.00 93.06 163 LYS A N 1
ATOM 1330 C CA . LYS A 1 163 ? -2.848 11.125 19.341 1.00 93.06 163 LYS A CA 1
ATOM 1331 C C . LYS A 1 163 ? -1.418 10.991 18.812 1.00 93.06 163 LYS A C 1
ATOM 1333 O O . LYS A 1 163 ? -1.236 10.856 17.607 1.00 93.06 163 LYS A O 1
ATOM 1338 N N . ASP A 1 164 ? -0.429 10.959 19.698 1.00 95.38 164 ASP A N 1
ATOM 1339 C CA . ASP A 1 164 ? 0.980 10.778 19.332 1.00 95.38 164 ASP A CA 1
ATOM 1340 C C . ASP A 1 164 ? 1.190 9.404 18.690 1.00 95.38 164 ASP A C 1
ATOM 1342 O O . ASP A 1 164 ? 1.905 9.267 17.699 1.00 95.38 164 ASP A O 1
ATOM 1346 N N . TRP A 1 165 ? 0.494 8.382 19.198 1.00 96.00 165 TRP A N 1
ATOM 1347 C CA . TRP A 1 165 ? 0.510 7.054 18.591 1.00 96.00 165 TRP A CA 1
ATOM 1348 C C . TRP A 1 165 ? -0.079 7.045 17.179 1.00 96.00 165 TRP A C 1
ATOM 1350 O O . TRP A 1 165 ? 0.437 6.345 16.313 1.00 96.00 165 TRP A O 1
ATOM 1360 N N . TYR A 1 166 ? -1.123 7.829 16.912 1.00 95.25 166 TYR A N 1
ATOM 1361 C CA . TYR A 1 166 ? -1.691 7.912 15.567 1.00 95.25 166 TYR A CA 1
ATOM 1362 C C . TYR A 1 166 ? -0.702 8.498 14.562 1.00 95.25 166 TYR A C 1
ATOM 1364 O O . TYR A 1 166 ? -0.620 7.992 13.445 1.00 95.25 166 TYR A O 1
ATOM 1372 N N . ILE A 1 167 ? 0.091 9.487 14.980 1.00 95.62 167 ILE A N 1
ATOM 1373 C CA . ILE A 1 167 ? 1.173 10.053 14.167 1.00 95.62 167 ILE A CA 1
ATOM 1374 C C . ILE A 1 167 ? 2.256 8.996 13.920 1.00 95.62 167 ILE A C 1
ATOM 1376 O O . ILE A 1 167 ? 2.643 8.764 12.776 1.00 95.62 167 ILE A O 1
ATOM 1380 N N . VAL A 1 168 ? 2.699 8.294 14.969 1.00 96.12 168 VAL A N 1
ATOM 1381 C CA . VAL A 1 168 ? 3.680 7.199 14.844 1.00 96.12 168 VAL A CA 1
ATOM 1382 C C . VAL A 1 168 ? 3.177 6.105 13.895 1.00 96.12 168 VAL A C 1
ATOM 1384 O O . VAL A 1 168 ? 3.936 5.624 13.057 1.00 96.12 168 VAL A O 1
ATOM 1387 N N . ALA A 1 169 ? 1.896 5.741 13.979 1.00 96.50 169 ALA A N 1
ATOM 1388 C CA . ALA A 1 169 ? 1.277 4.747 13.109 1.00 96.50 169 ALA A CA 1
ATOM 1389 C C . ALA A 1 169 ? 1.287 5.168 11.630 1.00 96.50 169 ALA A C 1
ATOM 1391 O O . ALA A 1 169 ? 1.557 4.325 10.777 1.00 96.50 169 ALA A O 1
ATOM 1392 N N . ILE A 1 170 ? 1.051 6.453 11.329 1.00 96.56 170 ILE A N 1
ATOM 1393 C CA . ILE A 1 170 ? 1.130 6.991 9.961 1.00 96.56 170 ILE A CA 1
ATOM 1394 C C . ILE A 1 170 ? 2.548 6.833 9.412 1.00 96.56 170 ILE A C 1
ATOM 1396 O O . ILE A 1 170 ? 2.723 6.267 8.333 1.00 96.56 170 ILE A O 1
ATOM 1400 N N . PHE A 1 171 ? 3.571 7.253 10.162 1.00 96.56 171 PHE A N 1
ATOM 1401 C CA . PHE A 1 171 ? 4.961 7.117 9.714 1.00 96.56 171 PHE A CA 1
ATOM 1402 C C . PHE A 1 171 ? 5.397 5.655 9.576 1.00 96.56 171 PHE A C 1
ATOM 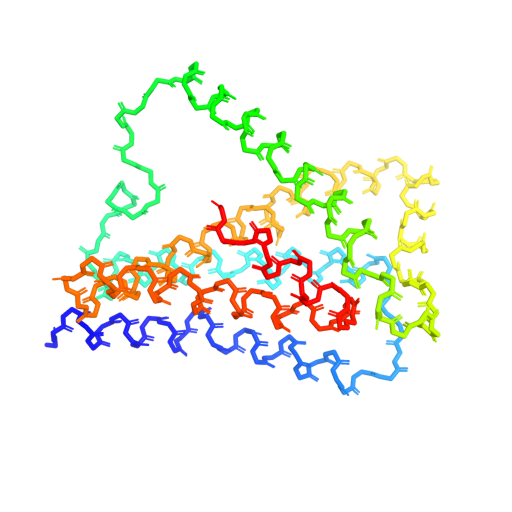1404 O O . PHE A 1 171 ? 6.107 5.315 8.627 1.00 96.56 171 PHE A O 1
ATOM 1411 N N . LEU A 1 172 ? 4.946 4.775 10.474 1.00 95.56 172 LEU A N 1
ATOM 1412 C CA . LEU A 1 172 ? 5.237 3.344 10.396 1.00 95.56 172 LEU A CA 1
ATOM 1413 C C . LEU A 1 172 ? 4.601 2.710 9.151 1.00 95.56 172 LEU A C 1
ATOM 1415 O O . LEU A 1 172 ? 5.282 1.991 8.420 1.00 95.56 172 LEU A O 1
ATOM 1419 N N . ALA A 1 173 ? 3.327 3.008 8.878 1.00 95.56 173 ALA A N 1
ATOM 1420 C CA . ALA A 1 173 ? 2.637 2.527 7.683 1.00 95.56 173 ALA A CA 1
ATOM 1421 C C . ALA A 1 173 ? 3.294 3.067 6.404 1.00 95.56 173 ALA A C 1
ATOM 1423 O O . ALA A 1 173 ? 3.583 2.296 5.492 1.00 95.56 173 ALA A O 1
ATOM 1424 N N . SER A 1 174 ? 3.615 4.361 6.378 1.00 95.62 174 SER A N 1
ATOM 1425 C CA . SER A 1 174 ? 4.281 5.021 5.248 1.00 95.62 174 SER A CA 1
ATOM 1426 C C . SER A 1 174 ? 5.650 4.408 4.952 1.00 95.62 174 SER A C 1
ATOM 1428 O O . SER A 1 174 ? 5.979 4.132 3.801 1.00 95.62 174 SER A O 1
ATOM 1430 N N . THR A 1 175 ? 6.4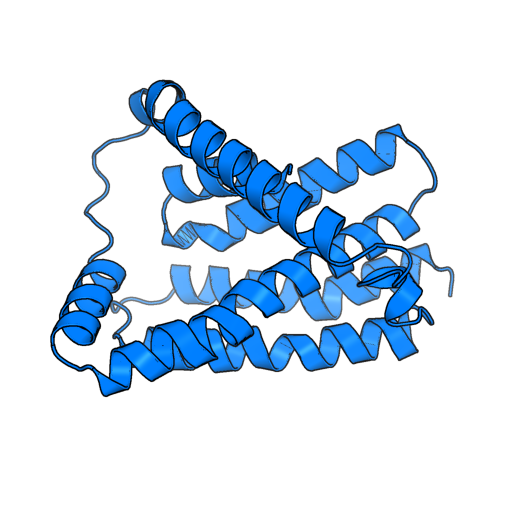30 4.123 5.999 1.00 94.44 175 THR A N 1
ATOM 1431 C CA . THR A 1 175 ? 7.734 3.457 5.869 1.00 94.44 175 THR A CA 1
ATOM 1432 C C . THR A 1 175 ? 7.575 2.047 5.311 1.00 94.44 175 THR A C 1
ATOM 1434 O O . THR A 1 175 ? 8.313 1.668 4.406 1.00 94.44 175 THR A O 1
ATOM 1437 N N . LEU A 1 176 ? 6.599 1.276 5.805 1.00 93.62 176 LEU A N 1
ATOM 1438 C CA . LEU A 1 176 ? 6.348 -0.077 5.309 1.00 93.62 176 LEU A CA 1
ATOM 1439 C C . LEU A 1 176 ? 5.957 -0.065 3.824 1.00 93.62 176 LEU A C 1
ATOM 1441 O O . LEU A 1 176 ? 6.525 -0.829 3.048 1.00 93.62 176 LEU A O 1
ATOM 1445 N N . ILE A 1 177 ? 5.051 0.833 3.423 1.00 93.06 177 ILE A N 1
ATOM 1446 C CA . ILE A 1 177 ? 4.636 0.989 2.020 1.00 93.06 177 ILE A CA 1
ATOM 1447 C C . ILE A 1 177 ? 5.833 1.399 1.152 1.00 93.06 177 ILE A C 1
ATOM 1449 O O . ILE A 1 177 ? 6.046 0.811 0.092 1.00 93.06 177 ILE A O 1
ATOM 1453 N N . GLY A 1 178 ? 6.663 2.338 1.614 1.00 92.38 178 GLY A N 1
ATOM 1454 C CA . GLY A 1 178 ? 7.897 2.716 0.924 1.00 92.38 178 GLY A CA 1
ATOM 1455 C C . GLY A 1 178 ? 8.852 1.534 0.738 1.00 92.38 178 GLY A C 1
ATOM 1456 O O . GLY A 1 178 ? 9.322 1.290 -0.369 1.00 92.38 178 GLY A O 1
ATOM 1457 N N . VAL A 1 179 ? 9.112 0.746 1.786 1.00 91.62 179 VAL A N 1
ATOM 1458 C CA . VAL A 1 179 ? 10.031 -0.409 1.726 1.00 91.62 179 VAL A CA 1
ATOM 1459 C C . VAL A 1 179 ? 9.550 -1.482 0.748 1.00 91.62 179 VAL A C 1
ATOM 1461 O O . VAL A 1 179 ? 10.367 -2.090 0.062 1.00 91.62 179 VAL A O 1
ATOM 1464 N N . VAL A 1 180 ? 8.240 -1.688 0.616 1.00 89.38 180 VAL A N 1
ATOM 1465 C CA . VAL A 1 180 ? 7.673 -2.625 -0.372 1.00 89.38 180 VAL A CA 1
ATOM 1466 C C . VAL A 1 180 ? 7.989 -2.202 -1.812 1.00 89.38 180 VAL A C 1
ATOM 1468 O O . VAL A 1 180 ? 8.125 -3.045 -2.697 1.00 89.38 180 VAL A O 1
ATOM 1471 N N . HIS A 1 181 ? 8.230 -0.911 -2.039 1.00 86.44 181 HIS A N 1
ATOM 1472 C CA . HIS A 1 181 ? 8.651 -0.363 -3.327 1.00 86.44 181 HIS A CA 1
ATOM 1473 C C . HIS A 1 181 ? 10.167 -0.447 -3.565 1.00 86.44 181 HIS A C 1
ATOM 1475 O O . HIS A 1 181 ? 10.696 0.226 -4.449 1.00 86.44 181 HIS A O 1
ATOM 1481 N N . LEU A 1 182 ? 10.879 -1.319 -2.839 1.00 85.69 182 LEU A N 1
ATOM 1482 C CA . LEU A 1 182 ? 12.307 -1.605 -3.029 1.00 85.69 182 LEU A CA 1
ATOM 1483 C C . LEU A 1 182 ? 12.678 -1.910 -4.487 1.00 85.69 182 LEU A C 1
ATOM 1485 O O . LEU A 1 182 ? 13.771 -1.558 -4.927 1.00 85.69 182 LEU A O 1
ATOM 1489 N N . TYR A 1 183 ? 11.766 -2.512 -5.257 1.00 77.00 183 TYR A N 1
ATOM 1490 C CA . TYR A 1 183 ? 11.966 -2.804 -6.680 1.00 77.00 183 TYR A CA 1
ATOM 1491 C C . TYR A 1 183 ? 12.204 -1.552 -7.545 1.00 77.00 183 TYR A C 1
ATOM 1493 O O . TYR A 1 183 ? 12.796 -1.662 -8.618 1.00 77.00 183 TYR A O 1
ATOM 1501 N N . GLN A 1 184 ? 11.778 -0.376 -7.070 1.00 76.81 184 GLN A N 1
ATOM 1502 C CA . GLN A 1 184 ? 11.999 0.938 -7.684 1.00 76.81 184 GLN A CA 1
ATOM 1503 C C . GLN A 1 184 ? 13.300 1.615 -7.201 1.00 76.81 184 GLN A C 1
ATOM 1505 O O . GLN A 1 184 ? 13.563 2.774 -7.529 1.00 76.81 184 GLN A O 1
ATOM 1510 N N . GLY A 1 185 ? 14.107 0.915 -6.399 1.00 80.75 185 GLY A N 1
ATOM 1511 C CA . GLY A 1 185 ? 15.336 1.425 -5.802 1.00 80.75 185 GLY A CA 1
ATOM 1512 C C . GLY A 1 185 ? 15.100 2.381 -4.629 1.00 80.75 185 GLY A C 1
ATOM 1513 O O . GLY A 1 185 ? 13.973 2.705 -4.260 1.00 80.75 185 GLY A O 1
ATOM 1514 N N . LEU A 1 186 ? 16.197 2.867 -4.039 1.00 84.94 186 LEU A N 1
ATOM 1515 C CA . LEU A 1 186 ? 16.166 3.787 -2.894 1.00 84.94 186 LEU A CA 1
ATOM 1516 C C . LEU A 1 186 ? 15.328 5.050 -3.164 1.00 84.94 186 LEU A C 1
ATOM 1518 O O . LEU A 1 186 ? 14.643 5.540 -2.269 1.00 84.94 186 LEU A O 1
ATOM 1522 N N . ALA A 1 187 ? 15.363 5.559 -4.399 1.00 85.38 187 ALA A N 1
ATOM 1523 C CA . ALA A 1 187 ? 14.569 6.713 -4.805 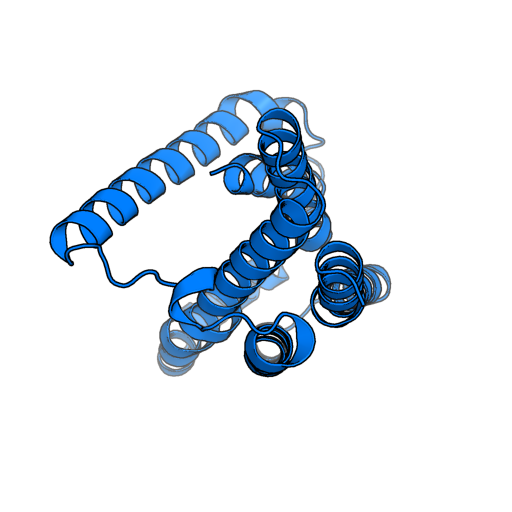1.00 85.38 187 ALA A CA 1
ATOM 1524 C C . ALA A 1 187 ? 13.064 6.439 -4.716 1.00 85.38 187 ALA A C 1
ATOM 1526 O O . ALA A 1 187 ? 12.334 7.246 -4.139 1.00 85.38 187 ALA A O 1
ATOM 1527 N N . GLY A 1 188 ? 12.616 5.283 -5.215 1.00 85.19 188 GLY A N 1
ATOM 1528 C CA . GLY A 1 188 ? 11.224 4.857 -5.108 1.00 85.19 188 GLY A CA 1
ATOM 1529 C C . GLY A 1 188 ? 10.789 4.641 -3.661 1.00 85.19 188 GLY A C 1
ATOM 1530 O O . GLY A 1 188 ? 9.757 5.173 -3.267 1.00 85.19 188 GLY A O 1
ATOM 1531 N N . ILE A 1 189 ? 11.615 3.983 -2.837 1.00 89.75 189 ILE A N 1
ATOM 1532 C CA . ILE A 1 189 ? 11.320 3.774 -1.407 1.00 89.75 189 ILE A CA 1
ATOM 1533 C C . ILE A 1 189 ? 11.034 5.099 -0.699 1.00 89.75 189 ILE A C 1
ATOM 1535 O O . ILE A 1 189 ? 10.021 5.238 -0.015 1.00 89.75 189 ILE A O 1
ATOM 1539 N N . ILE A 1 190 ? 11.923 6.081 -0.869 1.00 90.00 190 ILE A N 1
ATOM 1540 C CA . ILE A 1 190 ? 11.797 7.378 -0.198 1.00 90.00 190 ILE A CA 1
ATOM 1541 C C . ILE A 1 190 ? 10.624 8.173 -0.773 1.00 90.00 190 ILE A C 1
ATOM 1543 O O . ILE A 1 190 ? 9.839 8.734 -0.015 1.00 90.00 190 ILE A O 1
ATOM 1547 N N . SER A 1 191 ? 10.473 8.202 -2.096 1.00 89.50 191 SER A N 1
ATOM 1548 C CA . SER A 1 191 ? 9.407 8.964 -2.750 1.00 89.50 191 SER A CA 1
ATOM 1549 C C . SER A 1 191 ? 8.019 8.433 -2.405 1.00 89.50 191 SER A C 1
ATOM 1551 O O . SER A 1 191 ? 7.156 9.205 -1.987 1.00 89.50 191 SER A O 1
ATOM 1553 N N . ILE A 1 192 ? 7.816 7.118 -2.502 1.00 91.12 192 ILE A N 1
ATOM 1554 C CA . ILE A 1 192 ? 6.551 6.481 -2.135 1.00 91.12 192 ILE A CA 1
ATOM 1555 C C . ILE A 1 192 ? 6.317 6.581 -0.627 1.00 91.12 192 ILE A C 1
ATOM 1557 O O . ILE A 1 192 ? 5.198 6.871 -0.209 1.00 91.12 192 ILE A O 1
ATOM 1561 N N . GLY A 1 193 ? 7.360 6.423 0.193 1.00 93.44 193 GLY A N 1
ATOM 1562 C CA . GLY A 1 193 ? 7.262 6.597 1.642 1.00 93.44 193 GLY A CA 1
ATOM 1563 C C . GLY A 1 193 ? 6.798 8.001 2.042 1.00 93.44 193 GLY A C 1
ATOM 1564 O O . GLY A 1 193 ? 5.916 8.128 2.881 1.00 93.44 193 GLY A O 1
ATOM 1565 N N . ILE A 1 194 ? 7.325 9.054 1.409 1.00 92.69 194 ILE A N 1
ATOM 1566 C CA . ILE A 1 194 ? 6.895 10.443 1.652 1.00 92.69 194 ILE A CA 1
ATOM 1567 C C . ILE A 1 194 ? 5.454 10.662 1.189 1.00 92.69 194 ILE A C 1
ATOM 1569 O O . ILE A 1 194 ? 4.661 11.255 1.916 1.00 92.69 194 ILE A O 1
ATOM 1573 N N . GLN A 1 195 ? 5.103 10.180 -0.005 1.00 91.50 195 GLN A N 1
ATOM 1574 C CA . GLN A 1 195 ? 3.750 10.331 -0.544 1.00 91.50 195 GLN A CA 1
ATOM 1575 C C . GLN A 1 195 ? 2.705 9.576 0.288 1.00 91.50 195 GLN A C 1
ATOM 1577 O O . GLN A 1 195 ? 1.589 10.055 0.426 1.00 91.50 195 GLN A O 1
ATOM 1582 N N . SER A 1 196 ? 3.075 8.442 0.889 1.00 92.12 196 SER A N 1
ATOM 1583 C CA . SER A 1 196 ? 2.173 7.605 1.697 1.00 92.12 196 SER A CA 1
ATOM 1584 C C . SER A 1 196 ? 1.815 8.195 3.066 1.00 92.12 196 SER A C 1
ATOM 1586 O O . SER A 1 196 ? 0.965 7.633 3.754 1.00 92.12 196 SER A O 1
ATOM 1588 N N . VAL A 1 197 ? 2.454 9.302 3.471 1.00 92.19 197 VAL A N 1
ATOM 1589 C CA . VAL A 1 197 ? 2.097 10.046 4.695 1.00 92.19 197 VAL A CA 1
ATOM 1590 C C . VAL A 1 197 ? 0.715 10.691 4.574 1.00 92.19 197 VAL A C 1
ATOM 1592 O O . VAL A 1 197 ? 0.074 10.966 5.591 1.00 92.19 197 VAL A O 1
ATOM 1595 N N . ILE A 1 198 ? 0.280 10.940 3.339 1.00 86.38 198 ILE A N 1
ATOM 1596 C CA . ILE A 1 198 ? -0.980 11.589 2.982 1.00 86.38 198 ILE A CA 1
ATOM 1597 C C . ILE A 1 198 ? -1.965 10.529 2.488 1.00 86.38 198 ILE A C 1
ATOM 1599 O O . ILE A 1 198 ? -3.141 10.635 2.895 1.00 86.38 198 ILE A O 1
#

pLDDT: mean 89.17, std 6.63, range [58.31, 96.56]

Mean predicted aligned error: 5.19 Å

Sequence (198 aa):
MNKAIRSIIGISIAILPINIIMIWYRLTQTENFSTTDMIVYLLIFGGEIIIPILLLNKYLLKDTFKTTFNSGKGTWYWDILIGIGLTVICFGLFFLTRATIYQWMPRNQPPNTEFINTMVDLANNPLLMIIWFGHVLRIGIALFEELSRTFLLKCLWNIKENKDWYIVAIFLASTLIGVVHLYQGLAGIISIGIQSVI

Radius of gyration: 18.07 Å; Cα contacts (8 Å, |Δi|>4): 182; chains: 1; bounding box: 45×32×53 Å

Secondary structure (DSSP, 8-state):
--HHHHHHHHHHHHTHHHHHHHHHHHHH--SPPPHHHHHHHIIIIIHHHHHHHHHIIIIII---HHHHT--S-S-HHHHHHHHHHHHHHHHHHHHHHHHHTGGGS-S-PPP-HHHHHHHHHHHH-HHHHHHIIIIIIIIIIIIHHHHHHHHHHHHHHTT---HHHHHHHHHHHHHHHHHHGGGGHHHHHHHHHHHTT-

Foldseek 3Di:
DALLVLLVVLCVPLPVVLLVCLLVCLVPDPDADALVNLLCVLCCSLQVSLVSLQVSCCPSNVHHCCRQPNVVPDDPVVVVVVVVVLVVVLVVLLVVCVVPVVVVDPPPDDPSVNVVNNVVVCVVDVVSVCSCVPRSCVRSNDVSVSSSLSSQLVSQCSNDVDPVSSLVSLLVSLQSQLVSQCSVPPSSSVSSSVSSSD

Solvent-accessible surface area (backbone atoms only — not comparable to full-atom values): 10654 Å² total; per-residue (Å²): 134,57,64,35,59,38,21,54,51,47,40,58,64,61,47,48,52,54,47,50,50,54,47,49,49,64,75,68,55,89,70,80,59,48,56,65,50,54,47,50,47,33,34,49,63,28,37,58,48,48,54,56,46,55,49,38,37,46,68,63,65,63,43,51,68,42,81,64,76,50,74,78,80,78,53,75,68,58,54,51,52,50,51,52,50,49,49,52,50,46,52,49,50,52,52,48,42,54,74,64,54,51,76,78,48,83,82,84,65,76,76,67,57,47,60,51,50,32,53,53,52,33,75,77,28,71,68,55,36,50,46,40,68,52,50,30,43,45,42,12,41,53,48,23,53,50,51,51,49,43,50,48,49,52,27,49,44,50,57,48,96,43,75,70,50,47,54,51,38,41,54,52,51,9,47,53,59,4,57,59,35,49,90,59,37,74,66,34,18,53,52,46,18,60,52,52,65,110